Protein AF-A0A8X8BRQ4-F1 (afdb_monomer)

Sequence (179 aa):
MAEKVKQLQPEEKQFMYKGTLYPSPLTSPENLQAVDKFEARADDILLVSYPKSAFYGSYFDYISAWNKKVNDENVLVVIYEELKKNMSEEIKKIAKFLNFTLTDEQIQSICSMSTFKSMKENSRNTHGEMGNILFRKGDIGDWKNCLTEEQSKAIDDKFEKHLLGTKIGDLLKYDEYCK

Structure (mmCIF, N/CA/C/O backbone):
data_AF-A0A8X8BRQ4-F1
#
_entry.id   AF-A0A8X8BRQ4-F1
#
loop_
_atom_site.group_PDB
_atom_site.id
_atom_site.type_symbol
_atom_site.label_atom_id
_atom_site.label_alt_id
_atom_site.label_comp_id
_atom_site.label_asym_id
_atom_site.label_entity_id
_atom_site.label_seq_id
_atom_site.pdbx_PDB_ins_code
_atom_site.Cartn_x
_atom_site.Cartn_y
_atom_site.Cartn_z
_atom_site.occupancy
_atom_site.B_iso_or_equiv
_atom_site.auth_seq_id
_atom_site.auth_comp_id
_atom_site.auth_asym_id
_atom_site.auth_atom_id
_atom_site.pdbx_PDB_model_num
ATOM 1 N N . MET A 1 1 ? 24.756 -5.010 7.386 1.00 58.56 1 MET A N 1
ATOM 2 C CA . MET A 1 1 ? 24.338 -5.643 6.112 1.00 58.56 1 MET A CA 1
ATOM 3 C C . MET A 1 1 ? 25.217 -5.189 4.949 1.00 58.56 1 MET A C 1
ATOM 5 O O . MET A 1 1 ? 25.894 -6.033 4.387 1.00 58.56 1 MET A O 1
ATOM 9 N N . ALA A 1 2 ? 25.304 -3.888 4.645 1.00 61.12 2 ALA A N 1
ATOM 10 C CA . ALA A 1 2 ? 26.060 -3.367 3.494 1.00 61.12 2 ALA A CA 1
ATOM 11 C C . ALA A 1 2 ? 27.542 -3.803 3.415 1.00 61.12 2 ALA A C 1
ATOM 13 O O . ALA A 1 2 ? 28.019 -4.126 2.333 1.00 61.12 2 ALA A O 1
ATOM 14 N N . GLU A 1 3 ? 28.266 -3.867 4.535 1.00 63.03 3 GLU A N 1
ATOM 15 C CA . GLU A 1 3 ? 29.674 -4.307 4.539 1.00 63.03 3 GLU A CA 1
ATOM 16 C C . GLU A 1 3 ? 29.837 -5.804 4.262 1.00 63.03 3 GLU A C 1
ATOM 18 O O . GLU A 1 3 ? 30.697 -6.185 3.475 1.00 63.03 3 GLU A O 1
ATOM 23 N N . LYS A 1 4 ? 28.952 -6.645 4.816 1.00 63.69 4 LYS A N 1
ATOM 24 C CA . LYS A 1 4 ? 28.920 -8.085 4.513 1.00 63.69 4 LYS A CA 1
ATOM 25 C C . LYS A 1 4 ? 28.613 -8.339 3.034 1.00 63.69 4 LYS A C 1
ATOM 27 O O . LYS A 1 4 ? 29.233 -9.196 2.425 1.00 63.69 4 LYS A O 1
ATOM 32 N N . VAL A 1 5 ? 27.721 -7.548 2.428 1.00 67.19 5 VAL A N 1
ATOM 33 C CA . VAL A 1 5 ? 27.386 -7.661 0.993 1.00 67.19 5 VAL A CA 1
ATOM 34 C C . VAL A 1 5 ? 28.562 -7.296 0.083 1.00 67.19 5 VAL A C 1
ATOM 36 O O . VAL A 1 5 ? 28.707 -7.878 -0.991 1.00 67.19 5 VAL A O 1
ATOM 39 N N . LYS A 1 6 ? 29.419 -6.354 0.499 1.00 71.62 6 LYS A N 1
ATOM 40 C CA . LYS A 1 6 ? 30.616 -5.960 -0.265 1.00 71.62 6 LYS A CA 1
ATOM 41 C C . LYS A 1 6 ? 31.683 -7.057 -0.324 1.00 71.62 6 LYS A C 1
ATOM 43 O O . LYS A 1 6 ? 32.491 -7.031 -1.243 1.00 71.62 6 LYS A O 1
ATOM 48 N N . GLN A 1 7 ? 31.683 -7.986 0.632 1.00 77.81 7 GLN A N 1
ATOM 49 C CA . GLN A 1 7 ? 32.667 -9.069 0.732 1.00 77.81 7 GLN A CA 1
ATOM 50 C C . GLN A 1 7 ? 32.256 -10.342 -0.024 1.00 77.81 7 GLN A C 1
ATOM 52 O O . GLN A 1 7 ? 33.100 -11.204 -0.237 1.00 77.81 7 GLN A O 1
ATOM 57 N N . LEU A 1 8 ? 30.988 -10.456 -0.439 1.00 81.12 8 LEU A N 1
ATOM 58 C CA . LEU A 1 8 ? 30.488 -11.607 -1.195 1.00 81.12 8 LEU A CA 1
ATOM 59 C C . LEU A 1 8 ? 30.996 -11.591 -2.640 1.00 81.12 8 LEU A C 1
ATOM 61 O O . LEU A 1 8 ? 30.984 -10.537 -3.296 1.00 81.12 8 LEU A O 1
ATOM 65 N N . GLN A 1 9 ? 31.349 -12.767 -3.160 1.00 83.62 9 GLN A N 1
ATOM 66 C CA . GLN A 1 9 ? 31.581 -12.945 -4.591 1.00 83.62 9 GLN A CA 1
ATOM 67 C C . GLN A 1 9 ? 30.272 -12.721 -5.373 1.00 83.62 9 GLN A C 1
ATOM 69 O O . GLN A 1 9 ? 29.183 -12.883 -4.812 1.00 83.62 9 GLN A O 1
ATOM 74 N N . PRO A 1 10 ? 30.321 -12.284 -6.647 1.00 79.88 10 PRO A N 1
ATOM 75 C CA . PRO A 1 10 ? 29.122 -12.033 -7.452 1.00 79.88 10 PRO A CA 1
ATOM 76 C C . PRO A 1 10 ? 28.104 -13.184 -7.447 1.00 79.88 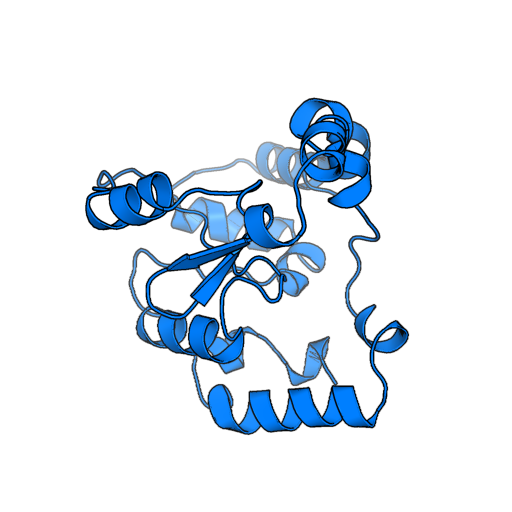10 PRO A C 1
ATOM 78 O O . PRO A 1 10 ? 26.908 -12.935 -7.310 1.00 79.88 10 PRO A O 1
ATOM 81 N N . GLU A 1 11 ? 28.581 -14.422 -7.522 1.00 82.12 11 GLU A N 1
ATOM 82 C CA . GLU A 1 11 ? 27.798 -15.657 -7.515 1.00 82.12 11 GLU A CA 1
ATOM 83 C C . GLU A 1 11 ? 27.122 -15.959 -6.170 1.00 82.12 11 GLU A C 1
ATOM 85 O O . GLU A 1 11 ? 26.101 -16.636 -6.137 1.00 82.12 11 GLU A O 1
ATOM 90 N N . GLU A 1 12 ? 27.629 -15.416 -5.062 1.00 84.69 12 GLU A N 1
ATOM 91 C CA . GLU A 1 12 ? 27.068 -15.630 -3.720 1.00 84.69 12 GLU A CA 1
ATOM 92 C C . GLU A 1 12 ? 25.985 -14.602 -3.372 1.00 84.69 12 GLU A C 1
ATOM 94 O O . GLU A 1 12 ? 25.246 -14.752 -2.395 1.00 84.69 12 GLU A O 1
ATOM 99 N N . LYS A 1 13 ? 25.873 -13.523 -4.157 1.00 84.62 13 LYS A N 1
ATOM 100 C CA . LYS A 1 13 ? 24.934 -12.425 -3.883 1.00 84.62 13 LYS A CA 1
ATOM 101 C C . LYS A 1 13 ? 23.488 -12.794 -4.174 1.00 84.62 13 LYS A C 1
ATOM 103 O O . LYS A 1 13 ? 22.592 -12.091 -3.700 1.00 84.62 13 LYS A O 1
ATOM 108 N N . GLN A 1 14 ? 23.260 -13.838 -4.965 1.00 88.94 14 GLN A N 1
ATOM 109 C CA . GLN A 1 14 ? 21.933 -14.248 -5.396 1.00 88.94 14 GLN A CA 1
ATOM 110 C C . GLN A 1 14 ? 21.807 -15.768 -5.450 1.00 88.94 14 GLN A C 1
ATOM 112 O O . GLN A 1 14 ? 22.786 -16.477 -5.652 1.00 88.94 14 GLN A O 1
ATOM 117 N N . PHE A 1 15 ? 20.583 -16.265 -5.322 1.00 89.88 15 PHE A N 1
ATOM 118 C CA . PHE A 1 15 ? 20.262 -17.678 -5.483 1.00 89.88 15 PHE A CA 1
ATOM 119 C C . PHE A 1 15 ? 18.913 -17.848 -6.190 1.00 89.88 15 PHE A C 1
ATOM 121 O O . PHE A 1 15 ? 18.068 -16.952 -6.179 1.00 89.88 15 PHE A O 1
ATOM 128 N N . MET A 1 16 ? 18.706 -19.002 -6.826 1.00 88.06 16 MET A N 1
ATOM 129 C CA . MET A 1 16 ? 17.460 -19.337 -7.519 1.00 88.06 16 MET A CA 1
ATOM 130 C C . MET A 1 16 ? 16.536 -20.138 -6.599 1.00 88.06 16 MET A C 1
ATOM 132 O O . MET A 1 16 ? 16.966 -21.124 -6.004 1.00 88.06 16 MET A O 1
ATOM 136 N N . TYR A 1 17 ? 15.257 -19.774 -6.527 1.00 87.25 17 TYR A N 1
ATOM 137 C CA . TYR A 1 17 ? 14.237 -20.541 -5.811 1.00 87.25 17 TYR A CA 1
ATOM 138 C C . TYR A 1 17 ? 12.934 -20.569 -6.607 1.00 87.25 17 TYR A C 1
ATOM 140 O O . TYR A 1 17 ? 12.408 -19.521 -6.973 1.00 87.25 17 TYR A O 1
ATOM 148 N N . LYS A 1 18 ? 12.432 -21.775 -6.918 1.00 86.75 18 LYS A N 1
ATOM 149 C CA . LYS A 1 18 ? 11.224 -22.001 -7.742 1.00 86.75 18 LYS A CA 1
ATOM 150 C C . LYS A 1 18 ? 11.192 -21.138 -9.030 1.00 86.75 18 LYS A C 1
ATOM 152 O O . LYS A 1 18 ? 10.147 -20.630 -9.419 1.00 86.75 18 LYS A O 1
ATOM 157 N N . GLY A 1 19 ? 12.348 -20.955 -9.680 1.00 85.62 19 GLY A N 1
ATOM 158 C CA . GLY A 1 19 ? 12.490 -20.175 -10.920 1.00 85.62 19 GLY A CA 1
ATOM 159 C C . GLY A 1 19 ? 12.588 -18.651 -10.750 1.00 85.62 19 GLY A C 1
ATOM 160 O O . GLY A 1 19 ? 12.633 -17.945 -11.752 1.00 85.62 19 GLY A O 1
ATOM 161 N N . THR A 1 20 ? 12.636 -18.139 -9.516 1.00 83.00 20 THR A N 1
ATOM 162 C CA . THR A 1 20 ? 12.804 -16.708 -9.208 1.00 83.00 20 THR A CA 1
ATOM 163 C C . THR A 1 20 ? 14.163 -16.449 -8.547 1.00 83.00 20 THR A C 1
ATOM 165 O O . THR A 1 20 ? 14.621 -17.243 -7.723 1.00 83.00 20 THR A O 1
ATOM 168 N N . LEU A 1 21 ? 14.825 -15.349 -8.922 1.00 85.31 21 LEU A N 1
ATOM 169 C CA . LEU A 1 21 ? 16.159 -14.971 -8.446 1.00 85.31 21 LEU A CA 1
ATOM 170 C C . LEU A 1 21 ? 16.070 -14.073 -7.205 1.00 85.31 21 LEU A C 1
ATOM 172 O O . LEU A 1 21 ? 15.598 -12.942 -7.293 1.00 85.31 21 LEU A O 1
ATOM 176 N N . TYR A 1 22 ? 16.589 -14.544 -6.074 1.00 85.31 22 TYR A N 1
ATOM 177 C CA . TYR A 1 22 ? 16.539 -13.855 -4.785 1.00 85.31 22 TYR A CA 1
ATOM 178 C C . TYR A 1 22 ? 17.917 -13.348 -4.347 1.00 85.31 22 TYR A C 1
ATOM 180 O O . TYR A 1 22 ? 18.914 -14.028 -4.578 1.00 85.31 22 TYR A O 1
ATOM 188 N N . PRO A 1 23 ? 18.005 -12.188 -3.670 1.00 85.88 23 PRO A N 1
ATOM 189 C CA . PRO A 1 23 ? 19.249 -11.704 -3.087 1.00 85.88 23 PRO A CA 1
ATOM 190 C C . PRO A 1 23 ? 19.545 -12.414 -1.756 1.00 85.88 23 PRO A C 1
ATOM 192 O O . PRO A 1 23 ? 18.842 -12.204 -0.763 1.00 85.88 23 PRO A O 1
ATOM 195 N N . SER A 1 24 ? 20.636 -13.182 -1.709 1.00 86.62 24 SER A N 1
ATOM 196 C CA . SER A 1 24 ? 21.106 -13.923 -0.523 1.00 86.62 24 SER A CA 1
ATOM 197 C C . SER A 1 24 ? 21.257 -13.072 0.753 1.00 86.62 24 SER A C 1
ATOM 199 O O . SER A 1 24 ? 21.052 -13.589 1.847 1.00 86.62 24 SER A O 1
ATOM 201 N N . PRO A 1 25 ? 21.588 -11.763 0.686 1.00 83.31 25 PRO A N 1
ATOM 202 C CA . PRO A 1 25 ? 21.656 -10.932 1.889 1.00 83.31 25 PRO A CA 1
ATOM 203 C C . PRO A 1 25 ? 20.309 -10.611 2.548 1.00 83.31 25 PRO A C 1
ATOM 205 O O . PRO A 1 25 ? 20.312 -10.147 3.686 1.00 83.31 25 PRO A O 1
ATOM 208 N N . LEU A 1 26 ? 19.185 -10.768 1.836 1.00 79.81 26 LEU A N 1
ATOM 209 C CA . LEU A 1 26 ? 17.851 -10.443 2.361 1.00 79.81 26 LEU A CA 1
ATOM 210 C C . LEU A 1 26 ? 17.082 -11.680 2.822 1.00 79.81 26 LEU A C 1
ATOM 212 O O . LEU A 1 26 ? 16.229 -11.575 3.697 1.00 79.81 26 LEU A O 1
ATOM 216 N N . THR A 1 27 ? 17.345 -12.835 2.216 1.00 85.12 27 THR A N 1
ATOM 217 C CA . THR A 1 27 ? 16.655 -14.088 2.524 1.00 85.12 27 THR A CA 1
ATOM 218 C C . THR A 1 27 ? 17.523 -15.284 2.134 1.00 85.12 27 THR A C 1
ATOM 220 O O . THR A 1 27 ? 18.528 -15.118 1.448 1.00 85.12 27 THR A O 1
ATOM 223 N N . SER A 1 28 ? 17.142 -16.486 2.562 1.00 90.00 28 SER A N 1
ATOM 224 C CA . SER A 1 28 ? 17.817 -17.743 2.227 1.00 90.00 28 SER A CA 1
ATOM 225 C C . 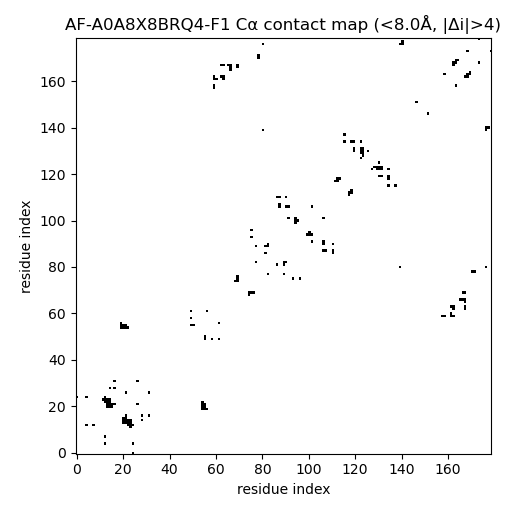SER A 1 28 ? 16.814 -18.773 1.690 1.00 90.00 28 SER A C 1
ATOM 227 O O . SER A 1 28 ? 15.605 -18.613 1.904 1.00 90.00 28 SER A O 1
ATOM 229 N N . PRO A 1 29 ? 17.270 -19.840 1.006 1.00 90.31 29 PRO A N 1
ATOM 230 C CA . PRO A 1 29 ? 16.396 -20.937 0.596 1.00 90.31 29 PRO A CA 1
ATOM 231 C C . PRO A 1 29 ? 15.603 -21.533 1.764 1.00 90.31 29 PRO A C 1
ATOM 233 O O . PRO A 1 29 ? 14.423 -21.828 1.607 1.00 90.31 29 PRO A O 1
ATOM 236 N N . GLU A 1 30 ? 16.216 -21.662 2.942 1.00 91.62 30 GLU A N 1
ATOM 237 C CA . GLU A 1 30 ? 15.586 -22.215 4.145 1.00 91.62 30 GLU A CA 1
ATOM 238 C C . GLU A 1 30 ? 14.444 -21.322 4.631 1.00 91.62 30 GLU A C 1
ATOM 240 O O . GLU A 1 30 ? 13.366 -21.825 4.938 1.00 91.62 30 GLU A O 1
ATOM 245 N N . ASN A 1 31 ? 14.639 -19.997 4.631 1.00 89.88 31 ASN A N 1
ATOM 246 C CA . ASN A 1 31 ? 13.571 -19.053 4.959 1.00 89.88 31 ASN A CA 1
ATOM 247 C C . ASN A 1 31 ? 12.403 -19.178 3.972 1.00 89.88 31 ASN A C 1
ATOM 249 O O . ASN A 1 31 ? 11.250 -19.186 4.390 1.00 89.88 31 ASN A O 1
ATOM 253 N N . LEU A 1 32 ? 12.682 -19.317 2.671 1.00 89.31 32 LEU A N 1
ATOM 254 C CA . LEU A 1 32 ? 11.636 -19.483 1.655 1.00 89.31 32 LEU A CA 1
ATOM 255 C C . LEU A 1 32 ? 10.917 -20.838 1.756 1.00 89.31 32 LEU A C 1
ATOM 257 O O . LEU A 1 32 ? 9.719 -20.909 1.497 1.00 89.31 32 LEU A O 1
ATOM 261 N N . GLN A 1 33 ? 11.613 -21.903 2.157 1.00 90.94 33 GLN A N 1
ATOM 262 C CA . GLN A 1 33 ? 11.001 -23.206 2.444 1.00 90.94 33 GLN A CA 1
ATOM 263 C C . GLN A 1 33 ? 10.160 -23.173 3.724 1.00 90.94 33 GLN A C 1
ATOM 265 O O . GLN A 1 33 ? 9.131 -23.840 3.801 1.00 90.94 33 GLN A O 1
ATOM 270 N N . ALA A 1 34 ? 10.573 -22.398 4.730 1.00 90.62 34 ALA A N 1
ATOM 271 C CA . ALA A 1 34 ? 9.814 -22.237 5.965 1.00 90.62 34 ALA A CA 1
ATOM 272 C C . ALA A 1 34 ? 8.455 -21.564 5.719 1.00 90.62 34 ALA A C 1
ATOM 274 O O . ALA A 1 34 ? 7.484 -21.923 6.379 1.00 90.62 34 ALA A O 1
ATOM 275 N N . VAL A 1 35 ? 8.359 -20.665 4.731 1.00 86.81 35 VAL A N 1
ATOM 276 C CA . VAL A 1 35 ? 7.086 -20.042 4.323 1.00 86.81 35 VAL A CA 1
ATOM 277 C C . VAL A 1 35 ? 6.071 -21.081 3.837 1.00 86.81 35 VAL A C 1
ATOM 279 O O . VAL A 1 35 ? 4.892 -20.946 4.140 1.00 86.81 35 VAL A O 1
ATOM 282 N N . ASP A 1 36 ? 6.505 -22.153 3.162 1.00 84.88 36 ASP A N 1
ATOM 283 C CA . ASP A 1 36 ? 5.594 -23.217 2.700 1.00 84.88 36 ASP A CA 1
ATOM 284 C C . ASP A 1 36 ? 4.936 -23.979 3.874 1.00 84.88 36 ASP A C 1
ATOM 286 O O . ASP A 1 36 ? 3.911 -24.633 3.691 1.00 84.88 36 ASP A O 1
ATOM 290 N N . LYS A 1 37 ? 5.528 -23.908 5.075 1.00 88.56 37 LYS A N 1
ATOM 291 C CA . LYS A 1 37 ? 5.023 -24.521 6.315 1.00 88.56 37 LYS A CA 1
ATOM 292 C C . LYS A 1 37 ? 4.520 -23.488 7.324 1.00 88.56 37 LYS A C 1
ATOM 294 O O . LYS A 1 37 ? 4.226 -23.847 8.460 1.00 88.56 37 LYS A O 1
ATOM 299 N N . PHE A 1 38 ? 4.496 -22.210 6.951 1.00 88.81 38 PHE A N 1
ATOM 300 C CA . PHE A 1 38 ? 4.060 -21.153 7.845 1.00 88.81 38 PHE A CA 1
ATOM 301 C C . PHE A 1 38 ? 2.545 -21.243 8.027 1.00 88.81 38 PHE A C 1
ATOM 303 O O . PHE A 1 38 ? 1.783 -21.105 7.072 1.00 88.81 38 PHE A O 1
ATOM 310 N N . GLU A 1 39 ? 2.119 -21.456 9.265 1.00 90.06 39 GLU A N 1
ATOM 311 C CA . GLU A 1 39 ? 0.714 -21.432 9.650 1.00 90.06 39 GLU A CA 1
ATOM 312 C C . GLU A 1 39 ? 0.435 -20.120 10.381 1.00 90.06 39 GLU A C 1
ATOM 314 O O . GLU A 1 39 ? 0.969 -19.871 11.463 1.00 90.06 39 GLU A O 1
ATOM 319 N N . ALA A 1 40 ? -0.391 -19.271 9.770 1.00 88.94 40 ALA A N 1
ATOM 320 C CA . ALA A 1 40 ? -0.898 -18.073 10.421 1.00 88.94 40 ALA A CA 1
ATOM 321 C C . ALA A 1 40 ? -1.995 -18.454 11.422 1.00 88.94 40 ALA A C 1
ATOM 323 O O . ALA A 1 40 ? -2.855 -19.294 11.142 1.00 88.94 40 ALA A O 1
ATOM 324 N N . ARG A 1 41 ? -1.992 -17.803 12.580 1.00 91.56 41 ARG A N 1
ATOM 325 C CA . ARG A 1 41 ? -3.079 -17.875 13.555 1.00 91.56 41 ARG A CA 1
ATOM 326 C C . ARG A 1 41 ? -4.279 -17.079 13.046 1.00 91.56 41 ARG A C 1
ATOM 328 O O . ARG A 1 41 ? -4.142 -16.171 12.230 1.00 91.56 41 ARG A O 1
ATOM 335 N N . ALA A 1 42 ? -5.463 -17.390 13.565 1.00 87.00 42 ALA A N 1
ATOM 336 C CA . ALA A 1 42 ? -6.693 -16.697 13.177 1.00 87.00 42 ALA A CA 1
ATOM 337 C C . ALA A 1 42 ? -6.676 -15.189 13.505 1.00 87.00 42 ALA A C 1
ATOM 339 O O . ALA A 1 42 ? -7.403 -14.426 12.879 1.00 87.00 42 ALA A O 1
ATOM 340 N N . ASP A 1 43 ? -5.861 -14.772 14.478 1.00 88.75 43 ASP A N 1
ATOM 341 C CA . ASP A 1 43 ? -5.674 -13.388 14.918 1.00 88.75 43 ASP A CA 1
ATOM 342 C C . ASP A 1 43 ? -4.418 -12.718 14.329 1.00 88.75 43 ASP A C 1
ATOM 344 O O . ASP A 1 43 ? -4.114 -11.574 14.675 1.00 88.75 43 ASP A O 1
ATOM 348 N N . ASP A 1 44 ? -3.673 -13.399 13.450 1.00 92.44 44 ASP A N 1
ATOM 349 C CA . ASP A 1 44 ? -2.501 -12.806 12.811 1.00 92.44 44 ASP A CA 1
ATOM 350 C C . ASP A 1 44 ? -2.911 -11.771 11.756 1.00 92.44 44 ASP A C 1
ATOM 352 O O . ASP A 1 44 ? -3.730 -12.019 10.871 1.00 92.44 44 ASP A O 1
ATOM 356 N N . ILE A 1 45 ? -2.266 -10.605 11.811 1.00 91.12 45 ILE A N 1
ATOM 357 C CA . ILE A 1 45 ? -2.406 -9.553 10.806 1.00 91.12 45 ILE A CA 1
ATOM 358 C C . ILE A 1 45 ? -1.195 -9.618 9.881 1.00 91.12 45 ILE A C 1
ATOM 360 O O . ILE A 1 45 ? -0.061 -9.369 10.296 1.00 91.12 45 ILE A O 1
ATOM 364 N N . LEU A 1 46 ? -1.437 -9.921 8.607 1.00 90.69 46 LEU A N 1
ATOM 365 C CA . LEU A 1 46 ? -0.394 -9.981 7.587 1.00 90.69 46 LEU A CA 1
ATOM 366 C C . LEU A 1 46 ? -0.407 -8.709 6.739 1.00 90.69 46 LEU A C 1
ATOM 368 O O . LEU A 1 46 ? -1.342 -8.462 5.978 1.00 90.69 46 LEU A O 1
ATOM 372 N N . LEU A 1 47 ? 0.666 -7.920 6.825 1.00 88.81 47 LEU A N 1
ATOM 373 C CA . LEU A 1 47 ? 0.905 -6.827 5.887 1.00 88.81 47 LEU A CA 1
ATOM 374 C C . LEU A 1 47 ? 1.632 -7.371 4.657 1.00 88.81 47 LEU A C 1
ATOM 376 O O . LEU A 1 47 ? 2.840 -7.607 4.684 1.00 88.81 47 LEU A O 1
ATOM 380 N N . VAL A 1 48 ? 0.894 -7.552 3.566 1.00 86.56 48 VAL A N 1
ATOM 381 C CA . VAL A 1 48 ? 1.454 -8.032 2.301 1.00 86.56 48 VAL A CA 1
ATOM 382 C C . VAL A 1 48 ? 1.636 -6.851 1.358 1.00 86.56 48 VAL A C 1
ATOM 384 O O . VAL A 1 48 ? 0.697 -6.120 1.065 1.00 86.56 48 VAL A O 1
ATOM 387 N N . SER A 1 49 ? 2.858 -6.664 0.867 1.00 83.75 49 SER A N 1
ATOM 388 C CA . SER A 1 49 ? 3.165 -5.669 -0.159 1.00 83.75 49 SER A CA 1
ATOM 389 C C . SER A 1 49 ? 4.064 -6.275 -1.226 1.00 83.75 49 SER A C 1
ATOM 391 O O . SER A 1 49 ? 4.741 -7.275 -0.982 1.00 83.75 49 SER A O 1
ATOM 393 N N . TYR A 1 50 ? 4.076 -5.665 -2.409 1.00 78.31 50 TYR A N 1
ATOM 394 C CA . TYR A 1 50 ? 5.077 -5.962 -3.421 1.00 78.31 50 TYR A CA 1
ATOM 395 C C . TYR A 1 50 ? 6.303 -5.073 -3.172 1.00 78.31 50 TYR A C 1
ATOM 397 O O . TYR A 1 50 ? 6.253 -3.876 -3.491 1.00 78.31 50 TYR A O 1
ATOM 405 N N . PRO A 1 51 ? 7.404 -5.590 -2.595 1.00 63.53 51 PRO A N 1
ATOM 406 C CA . PRO A 1 51 ? 8.639 -4.826 -2.528 1.00 63.53 51 PRO A CA 1
ATOM 407 C C . PRO A 1 51 ? 9.057 -4.499 -3.963 1.00 63.53 51 PRO A C 1
ATOM 409 O O . PRO A 1 51 ? 9.253 -5.402 -4.772 1.00 63.53 51 PRO A O 1
ATOM 412 N N . LYS A 1 52 ? 9.161 -3.203 -4.288 1.00 57.72 52 LYS A N 1
ATOM 413 C CA . LYS A 1 52 ? 9.577 -2.682 -5.604 1.00 57.72 52 LYS A CA 1
ATOM 414 C C . LYS A 1 52 ? 11.048 -3.010 -5.900 1.00 57.72 52 LYS A C 1
ATOM 416 O O . LYS A 1 52 ? 11.870 -2.118 -6.085 1.00 57.72 52 LYS A O 1
ATOM 421 N N . SER A 1 53 ? 11.405 -4.284 -5.919 1.00 53.94 53 SER A N 1
ATOM 422 C CA . SER A 1 53 ? 12.677 -4.769 -6.416 1.00 53.94 53 SER A CA 1
ATOM 423 C C . SER A 1 53 ? 12.410 -5.830 -7.477 1.00 53.94 53 SER A C 1
ATOM 425 O O . SER A 1 53 ? 11.468 -6.616 -7.392 1.00 53.94 53 SER A O 1
ATOM 427 N N . ALA A 1 54 ? 13.252 -5.839 -8.505 1.00 56.22 54 ALA A N 1
ATOM 428 C CA . ALA A 1 54 ? 13.162 -6.761 -9.635 1.00 56.22 54 ALA A CA 1
ATOM 429 C C . ALA A 1 54 ? 13.368 -8.244 -9.248 1.00 56.22 54 ALA A C 1
ATOM 431 O O . ALA A 1 54 ? 13.379 -9.108 -10.116 1.00 56.22 54 ALA A O 1
ATOM 432 N N . PHE A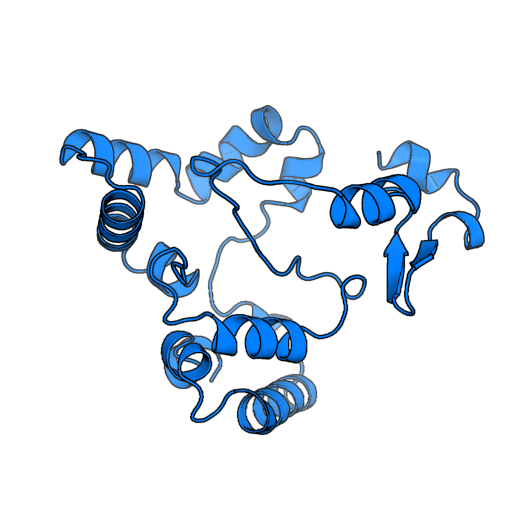 1 55 ? 13.550 -8.541 -7.959 1.00 61.44 55 PHE A N 1
ATOM 433 C CA . PHE A 1 55 ? 13.892 -9.864 -7.446 1.00 61.44 55 PHE A CA 1
ATOM 434 C C . PHE A 1 55 ? 12.674 -10.724 -7.085 1.00 61.44 55 PHE A C 1
ATOM 436 O O . PHE A 1 55 ? 12.833 -11.902 -6.794 1.00 61.44 55 PHE A O 1
ATOM 443 N N . TYR A 1 56 ? 11.461 -10.162 -7.089 1.00 66.94 56 TYR A N 1
ATOM 444 C CA . TYR A 1 56 ? 10.271 -10.839 -6.550 1.00 66.94 56 TYR A CA 1
ATOM 445 C C . TYR A 1 56 ? 9.165 -11.091 -7.586 1.00 66.94 56 TYR A C 1
ATOM 447 O O . TYR A 1 56 ? 8.007 -11.294 -7.227 1.00 66.94 56 TYR A O 1
ATOM 455 N N . GLY A 1 57 ? 9.530 -11.120 -8.872 1.00 76.94 57 GLY A N 1
ATOM 456 C CA . GLY A 1 57 ? 8.637 -11.481 -9.974 1.00 76.94 57 GLY A CA 1
ATOM 457 C C . GLY A 1 57 ? 8.055 -10.283 -10.725 1.00 76.94 57 GLY A C 1
ATOM 458 O O . GLY A 1 57 ? 8.708 -9.256 -10.902 1.00 76.94 57 GLY A O 1
ATOM 459 N N . SER A 1 58 ? 6.837 -10.446 -11.242 1.00 84.56 58 SER A N 1
ATOM 460 C CA . SER A 1 58 ? 6.104 -9.405 -11.965 1.00 84.56 58 SER A CA 1
ATOM 461 C C . SER A 1 58 ? 5.098 -8.732 -11.037 1.00 84.56 58 SER A C 1
ATOM 463 O O . SER A 1 58 ? 4.251 -9.395 -10.436 1.00 84.56 58 SER A O 1
ATOM 465 N N . TYR A 1 59 ? 5.138 -7.400 -10.982 1.00 88.25 59 TYR A N 1
ATOM 466 C CA . TYR A 1 59 ? 4.140 -6.596 -10.272 1.00 88.25 59 TYR A CA 1
ATOM 467 C C . TYR A 1 59 ? 2.711 -6.907 -10.746 1.00 88.25 59 TYR A C 1
ATOM 469 O O . TYR A 1 59 ? 1.810 -7.079 -9.929 1.00 88.25 59 TYR A O 1
ATOM 477 N N . PHE A 1 60 ? 2.503 -7.034 -12.058 1.00 90.88 60 PHE A N 1
ATOM 478 C CA . PHE A 1 60 ? 1.176 -7.290 -12.618 1.00 90.88 60 PHE A CA 1
ATOM 479 C C . PHE A 1 60 ? 0.656 -8.681 -12.259 1.00 90.88 60 PHE A C 1
ATOM 481 O O . PHE A 1 60 ? -0.533 -8.823 -11.979 1.00 90.88 60 PHE A O 1
ATOM 488 N N . ASP A 1 61 ? 1.531 -9.687 -12.193 1.00 89.12 61 ASP A N 1
ATOM 489 C CA . ASP A 1 61 ? 1.137 -11.037 -11.775 1.00 89.12 61 ASP A CA 1
ATOM 490 C C . ASP A 1 61 ? 0.774 -11.055 -10.288 1.00 89.12 61 ASP A C 1
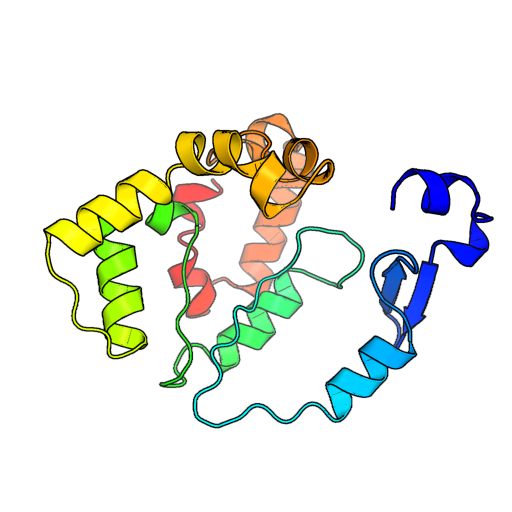ATOM 492 O O . ASP A 1 61 ? -0.236 -11.648 -9.906 1.00 89.12 61 ASP A O 1
ATOM 496 N N . TYR A 1 62 ? 1.541 -10.338 -9.458 1.00 89.81 62 TYR A N 1
ATOM 497 C CA . TYR A 1 62 ? 1.237 -10.153 -8.041 1.00 89.81 62 TYR A CA 1
ATOM 498 C C . TYR A 1 62 ? -0.141 -9.506 -7.841 1.00 89.81 62 TYR A C 1
ATOM 500 O O . TYR A 1 62 ? -0.986 -10.063 -7.140 1.00 89.81 62 TYR A O 1
ATOM 508 N N . ILE A 1 63 ? -0.407 -8.367 -8.489 1.00 92.38 63 ILE A N 1
ATOM 509 C CA . ILE A 1 63 ? -1.698 -7.676 -8.359 1.00 92.38 63 ILE A CA 1
ATOM 510 C C . ILE A 1 63 ? -2.838 -8.542 -8.913 1.00 92.38 63 ILE A C 1
ATOM 512 O O . ILE A 1 63 ? -3.893 -8.643 -8.290 1.00 92.38 63 ILE A O 1
ATOM 516 N N . SER A 1 64 ? -2.618 -9.243 -10.028 1.00 92.94 64 SER A N 1
ATOM 517 C CA . SER A 1 64 ? -3.609 -10.161 -10.608 1.00 92.94 64 SER A CA 1
ATOM 518 C C . SER A 1 64 ? -3.936 -11.335 -9.681 1.00 92.94 64 SER A C 1
ATOM 520 O O . SER A 1 64 ? -5.083 -11.786 -9.631 1.00 92.94 64 SER A O 1
ATOM 522 N N . ALA A 1 65 ? -2.957 -11.840 -8.924 1.00 92.19 65 ALA A N 1
ATOM 523 C CA . ALA A 1 65 ? -3.185 -12.872 -7.918 1.00 92.19 65 ALA A CA 1
ATOM 524 C C . ALA A 1 65 ? -4.062 -12.347 -6.770 1.00 92.19 65 ALA A C 1
ATOM 526 O O . ALA A 1 65 ? -5.034 -13.008 -6.399 1.00 92.19 65 ALA A O 1
ATOM 527 N N . TRP A 1 66 ? -3.783 -11.138 -6.275 1.00 93.00 66 TRP A N 1
ATOM 528 C CA . TRP A 1 66 ? -4.571 -10.494 -5.216 1.00 93.00 66 TRP A CA 1
ATOM 529 C C . TRP A 1 66 ? -5.961 -10.047 -5.668 1.00 93.00 66 TRP A C 1
ATOM 531 O O . TRP A 1 66 ? -6.898 -10.091 -4.874 1.00 93.00 66 TRP A O 1
ATOM 541 N N . ASN A 1 67 ? -6.152 -9.729 -6.950 1.00 95.31 67 ASN A N 1
ATOM 542 C CA . ASN A 1 67 ? -7.478 -9.444 -7.502 1.00 95.31 67 ASN A CA 1
ATOM 543 C C . ASN A 1 67 ? -8.476 -10.589 -7.252 1.00 95.31 67 ASN A C 1
ATOM 545 O O . ASN A 1 67 ? -9.658 -10.347 -7.024 1.00 95.31 67 ASN A O 1
ATOM 549 N N . LYS A 1 68 ? -8.010 -11.846 -7.248 1.00 95.50 68 LYS A N 1
ATOM 550 C CA . LYS A 1 68 ? -8.856 -13.025 -6.977 1.00 95.50 68 LYS A CA 1
ATOM 551 C C . LYS A 1 68 ? -9.365 -13.077 -5.532 1.00 95.50 68 LYS A C 1
ATOM 553 O O . LYS A 1 68 ? -10.305 -13.811 -5.258 1.00 95.50 68 LYS A O 1
ATOM 558 N N . LYS A 1 69 ? -8.726 -12.325 -4.635 1.00 95.12 69 LYS A N 1
ATOM 559 C CA . LYS A 1 69 ? -8.937 -12.300 -3.183 1.00 95.12 69 LYS A CA 1
ATOM 560 C C . LYS A 1 69 ? -9.515 -10.979 -2.684 1.00 95.12 69 LYS A C 1
ATOM 562 O O . LYS A 1 69 ? -9.795 -10.833 -1.506 1.00 95.12 69 LYS A O 1
ATOM 567 N N . VAL A 1 70 ? -9.727 -10.017 -3.581 1.00 94.62 70 VAL A N 1
ATOM 568 C CA . VAL A 1 70 ? -10.143 -8.645 -3.248 1.00 94.62 70 VAL A CA 1
ATOM 569 C C . VAL A 1 70 ? -11.513 -8.546 -2.564 1.00 94.62 70 VAL A C 1
ATOM 571 O O . VAL A 1 70 ? -11.810 -7.520 -1.968 1.00 94.62 70 VAL A O 1
ATOM 574 N N . ASN A 1 71 ? -12.358 -9.580 -2.667 1.00 94.19 71 ASN A N 1
ATOM 575 C CA . ASN A 1 71 ? -13.671 -9.618 -2.006 1.00 94.19 71 ASN A CA 1
ATOM 576 C C . ASN A 1 71 ? -13.686 -10.517 -0.765 1.00 94.19 71 ASN A C 1
ATOM 578 O O . ASN A 1 71 ? -14.751 -10.698 -0.181 1.00 94.19 71 ASN A O 1
ATOM 582 N N . ASP A 1 72 ? -12.555 -11.125 -0.405 1.00 95.44 72 ASP A N 1
ATOM 583 C CA . ASP A 1 72 ? -12.476 -11.938 0.801 1.00 95.44 72 ASP A CA 1
ATOM 584 C C . ASP A 1 72 ? -12.627 -10.996 2.008 1.00 95.44 72 ASP A C 1
ATOM 586 O O . ASP A 1 72 ? -11.970 -9.959 2.082 1.00 95.44 72 ASP A O 1
ATOM 590 N N . GLU A 1 73 ? -13.481 -11.355 2.967 1.00 93.81 73 GLU A N 1
ATOM 591 C CA . GLU A 1 73 ? -13.813 -10.498 4.121 1.00 93.81 73 GLU A CA 1
ATOM 592 C C . GLU A 1 73 ? -12.589 -10.147 4.983 1.00 93.81 73 GLU A C 1
ATOM 594 O O . GLU A 1 73 ? -12.565 -9.107 5.635 1.00 93.81 73 GLU A O 1
ATOM 599 N N . ASN A 1 74 ? -11.550 -10.985 4.927 1.00 93.25 74 ASN A N 1
ATOM 600 C CA . ASN A 1 74 ? -10.284 -10.821 5.640 1.00 93.25 74 ASN A CA 1
ATOM 601 C C . ASN A 1 74 ? -9.190 -10.157 4.783 1.00 93.25 74 ASN A C 1
ATOM 603 O O . ASN A 1 74 ? -8.006 -10.267 5.103 1.00 93.25 74 ASN A O 1
ATOM 607 N N . VAL A 1 75 ? -9.549 -9.486 3.684 1.00 95.12 75 VAL A N 1
ATOM 608 C CA . VAL A 1 75 ? -8.605 -8.766 2.819 1.00 95.12 75 VAL A CA 1
ATOM 609 C C . VAL A 1 75 ? -9.013 -7.303 2.695 1.00 95.12 75 VAL A C 1
ATOM 611 O O . VAL A 1 75 ? -10.075 -6.972 2.174 1.00 95.12 75 VAL A O 1
ATOM 614 N N . LEU A 1 76 ? -8.116 -6.407 3.112 1.00 96.25 76 LEU A N 1
ATOM 615 C CA . LEU A 1 76 ? -8.252 -4.971 2.899 1.00 96.25 76 LEU A CA 1
ATOM 616 C C . LEU A 1 76 ? -7.202 -4.483 1.904 1.00 96.25 76 LEU A C 1
ATOM 618 O O . LEU A 1 76 ? -6.003 -4.535 2.177 1.00 96.25 76 LEU A O 1
ATOM 622 N N . VAL A 1 77 ? -7.655 -3.942 0.774 1.00 95.25 77 VAL A N 1
ATOM 623 C CA . VAL A 1 77 ? -6.771 -3.226 -0.150 1.00 95.25 77 VAL A CA 1
ATOM 624 C C . VAL A 1 77 ? -6.611 -1.783 0.319 1.00 95.25 77 VAL A C 1
ATOM 626 O O . VAL A 1 77 ? -7.582 -1.030 0.450 1.00 95.25 77 VAL A O 1
ATOM 629 N N . VAL A 1 78 ? -5.357 -1.404 0.548 1.00 94.50 78 VAL A N 1
ATOM 630 C CA . VAL A 1 78 ? -4.955 -0.056 0.942 1.00 94.50 78 VAL A CA 1
ATOM 631 C C . VAL A 1 78 ? -4.105 0.542 -0.173 1.00 94.50 78 VAL A C 1
ATOM 633 O O . VAL A 1 78 ? -3.131 -0.069 -0.614 1.00 94.50 78 VAL A O 1
ATOM 636 N N . ILE A 1 79 ? -4.481 1.734 -0.633 1.00 93.81 79 ILE A N 1
ATOM 637 C CA . ILE A 1 79 ? -3.812 2.440 -1.729 1.00 93.81 79 ILE A CA 1
ATOM 638 C C . ILE A 1 79 ? -2.961 3.562 -1.139 1.00 93.81 79 ILE A C 1
ATOM 640 O O . ILE A 1 79 ? -3.440 4.357 -0.330 1.00 93.81 79 ILE A O 1
ATOM 644 N N . TYR A 1 80 ? -1.685 3.615 -1.521 1.00 93.56 80 TYR A N 1
ATOM 645 C CA . TYR A 1 80 ? -0.722 4.571 -0.967 1.00 93.56 80 TYR A CA 1
ATOM 646 C C . TYR A 1 80 ? -1.134 6.025 -1.230 1.00 93.56 80 TYR A C 1
ATOM 648 O O . TYR A 1 80 ? -1.008 6.891 -0.364 1.00 93.56 80 TYR A O 1
ATOM 656 N N . GLU A 1 81 ? -1.653 6.284 -2.423 1.00 95.12 81 GLU A N 1
ATOM 657 C CA . GLU A 1 81 ? -2.090 7.596 -2.866 1.00 95.12 81 GLU A CA 1
ATOM 658 C C . GLU A 1 81 ? -3.290 8.091 -2.046 1.00 95.12 81 GLU A C 1
ATOM 660 O O . GLU A 1 81 ? -3.279 9.228 -1.573 1.00 95.12 81 GLU A O 1
ATOM 665 N N . GLU A 1 82 ? -4.258 7.213 -1.764 1.00 95.56 82 GLU A N 1
ATOM 666 C CA . GLU A 1 82 ? -5.404 7.517 -0.896 1.00 95.56 82 GLU A CA 1
ATOM 667 C C . GLU A 1 82 ? -4.969 7.752 0.555 1.00 95.56 82 GLU A C 1
ATOM 669 O O . GLU A 1 82 ? -5.401 8.727 1.170 1.00 95.56 82 GLU A O 1
ATOM 674 N N . LEU A 1 83 ? -4.049 6.929 1.079 1.00 94.25 83 LEU A N 1
ATOM 675 C CA . LEU A 1 83 ? -3.470 7.117 2.415 1.00 94.25 83 LEU A CA 1
ATOM 676 C C . LEU A 1 83 ? -2.821 8.493 2.567 1.00 94.25 83 LEU A C 1
ATOM 678 O O . LEU A 1 83 ? -2.939 9.128 3.613 1.00 94.25 83 LEU A O 1
ATOM 682 N N . LYS A 1 84 ? -2.113 8.964 1.537 1.00 94.31 84 LYS A N 1
ATOM 683 C CA . LYS A 1 84 ? -1.461 10.276 1.573 1.00 94.31 84 LYS A CA 1
ATOM 684 C C . LYS A 1 84 ? -2.462 11.417 1.361 1.00 94.31 84 LYS A C 1
ATOM 686 O O . LYS A 1 84 ? -2.277 12.479 1.951 1.00 94.31 84 LYS A O 1
ATOM 691 N N . LYS A 1 85 ? -3.507 11.212 0.551 1.00 94.00 85 LYS A N 1
ATOM 692 C CA . LYS A 1 85 ? -4.547 12.211 0.251 1.00 94.00 85 LYS A CA 1
ATOM 693 C C . LYS A 1 85 ? -5.507 12.435 1.424 1.00 94.00 85 LYS A C 1
ATOM 695 O O . LYS A 1 85 ? -5.810 13.581 1.730 1.00 94.00 85 LYS A O 1
ATOM 700 N N . ASN A 1 86 ? -5.958 11.365 2.085 1.00 94.88 86 ASN A N 1
ATOM 701 C CA . ASN A 1 86 ? -6.937 11.395 3.179 1.00 94.88 86 ASN A CA 1
ATOM 702 C C . ASN A 1 86 ? -6.586 10.387 4.289 1.00 94.88 86 ASN A C 1
ATOM 704 O O . ASN A 1 86 ? -7.318 9.439 4.572 1.00 94.88 86 ASN A O 1
ATOM 708 N N . MET A 1 87 ? -5.461 10.629 4.964 1.00 95.69 87 MET A N 1
ATOM 709 C CA . MET A 1 87 ? -4.904 9.719 5.972 1.00 95.69 87 MET A CA 1
ATOM 710 C C . MET A 1 87 ? -5.883 9.360 7.099 1.00 95.69 87 MET A C 1
ATOM 712 O O . MET A 1 87 ? -5.976 8.197 7.474 1.00 95.69 87 MET A O 1
ATOM 716 N N . SER A 1 88 ? -6.634 10.337 7.616 1.00 97.06 88 SER A N 1
ATOM 717 C CA . SER A 1 88 ? -7.596 10.120 8.708 1.00 97.06 88 SER A CA 1
ATOM 718 C C . SER A 1 88 ? -8.693 9.122 8.323 1.00 97.06 88 SER A C 1
ATOM 720 O O . SER A 1 88 ? -8.985 8.196 9.078 1.00 97.06 88 SER A O 1
ATOM 722 N N . GLU A 1 89 ? -9.262 9.258 7.122 1.00 97.12 89 GLU A N 1
ATOM 723 C CA . GLU A 1 89 ? -10.333 8.375 6.650 1.00 97.12 89 GLU A CA 1
ATOM 724 C C . GLU A 1 89 ? -9.814 6.968 6.332 1.00 97.12 89 GLU A C 1
ATOM 726 O O . GLU A 1 89 ? -10.441 5.978 6.714 1.00 97.12 89 GLU A O 1
ATOM 731 N N . GLU A 1 90 ? -8.626 6.852 5.734 1.00 97.31 90 GLU A N 1
ATOM 732 C CA . GLU A 1 90 ? -8.013 5.539 5.515 1.00 97.31 90 GLU A CA 1
ATOM 733 C C . GLU A 1 90 ? -7.611 4.859 6.839 1.00 97.31 90 GLU A C 1
ATOM 735 O O . GLU A 1 90 ? -7.789 3.648 6.976 1.00 97.31 90 GLU A O 1
ATOM 740 N N . ILE A 1 91 ? -7.163 5.606 7.858 1.00 97.44 91 ILE A N 1
ATOM 741 C CA . ILE A 1 91 ? -6.928 5.059 9.208 1.00 97.44 91 ILE A CA 1
ATOM 742 C C . ILE A 1 91 ? -8.233 4.541 9.816 1.00 97.44 91 ILE A C 1
ATOM 744 O O . ILE A 1 91 ? -8.246 3.435 10.354 1.00 97.44 91 ILE A O 1
ATOM 748 N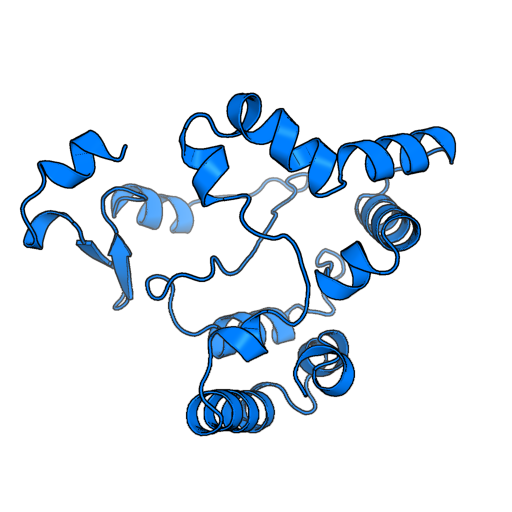 N . LYS A 1 92 ? -9.342 5.285 9.708 1.00 97.44 92 LYS A N 1
ATOM 749 C CA . LYS A 1 92 ? -10.660 4.823 10.182 1.00 97.44 92 LYS A CA 1
ATOM 750 C C . LYS A 1 92 ? -11.096 3.541 9.476 1.00 97.44 92 LYS A C 1
ATOM 752 O O . LYS A 1 92 ? -11.608 2.627 10.121 1.00 97.44 92 LYS A O 1
ATOM 757 N N . LYS A 1 93 ? -10.865 3.444 8.165 1.00 97.06 93 LYS A N 1
ATOM 758 C CA . LYS A 1 93 ? -11.150 2.244 7.366 1.00 97.06 93 LYS A CA 1
ATOM 759 C C . LYS A 1 93 ? -10.313 1.043 7.818 1.00 97.06 93 LYS A C 1
ATOM 761 O O . LYS A 1 93 ? -10.875 -0.035 8.001 1.00 97.06 93 LYS A O 1
ATOM 766 N N . ILE A 1 94 ? -9.012 1.229 8.058 1.00 97.00 94 ILE A N 1
ATOM 767 C CA . ILE A 1 94 ? -8.125 0.182 8.595 1.00 97.00 94 ILE A CA 1
ATOM 768 C C . ILE A 1 94 ? -8.567 -0.234 10.003 1.00 97.00 94 ILE A C 1
ATOM 770 O O . ILE A 1 94 ? -8.690 -1.424 10.276 1.00 97.00 94 ILE A O 1
ATOM 774 N N . ALA A 1 95 ? -8.861 0.725 10.883 1.00 97.06 95 ALA A N 1
ATOM 775 C CA . ALA A 1 95 ? -9.320 0.449 12.241 1.00 97.06 95 ALA A CA 1
ATOM 776 C C . ALA A 1 95 ? -10.620 -0.361 12.239 1.00 97.06 95 ALA A C 1
ATOM 778 O O . ALA A 1 95 ? -10.704 -1.381 12.916 1.00 97.06 95 ALA A O 1
ATOM 779 N N . LYS A 1 96 ? -11.597 0.030 11.410 1.00 96.94 96 LYS A N 1
ATOM 780 C CA . LYS A 1 96 ? -12.851 -0.710 11.239 1.00 96.94 96 LYS A CA 1
ATOM 781 C C . LYS A 1 96 ? -12.610 -2.139 10.752 1.00 96.94 96 LYS A C 1
ATOM 783 O O . LYS A 1 96 ? -13.216 -3.058 11.284 1.00 96.94 96 LYS A O 1
ATOM 788 N N . PHE A 1 97 ? -11.735 -2.325 9.766 1.00 96.25 97 PHE A N 1
ATOM 789 C CA . PHE A 1 97 ? -11.390 -3.649 9.246 1.00 96.25 97 PHE A CA 1
ATOM 790 C C . PHE A 1 97 ? -10.745 -4.547 10.314 1.00 96.25 97 PHE A C 1
ATOM 792 O O . PHE A 1 97 ? -11.076 -5.722 10.414 1.00 96.25 97 PHE A O 1
ATOM 799 N N . LEU A 1 98 ? -9.881 -3.978 11.159 1.00 94.94 98 LEU A N 1
ATOM 800 C CA . LEU A 1 98 ? -9.246 -4.679 12.279 1.00 94.94 98 LEU A CA 1
ATOM 801 C C . LEU A 1 98 ? -10.136 -4.770 13.534 1.00 94.94 98 LEU A C 1
ATOM 803 O O . LEU A 1 98 ? -9.679 -5.245 14.570 1.00 94.94 98 LEU A O 1
ATOM 807 N N . ASN A 1 99 ? -11.393 -4.316 13.463 1.00 94.81 99 ASN A N 1
ATOM 808 C CA . ASN A 1 99 ? -12.326 -4.229 14.591 1.00 94.81 99 ASN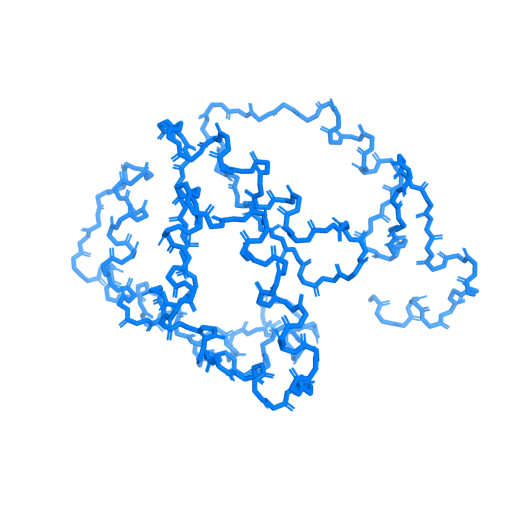 A CA 1
ATOM 809 C C . ASN A 1 99 ? -11.800 -3.411 15.790 1.00 94.81 99 ASN A C 1
ATOM 811 O O . ASN A 1 99 ? -12.119 -3.692 16.946 1.00 94.81 99 ASN A O 1
ATOM 815 N N . PHE A 1 100 ? -11.022 -2.361 15.525 1.00 95.50 100 PHE A N 1
ATOM 816 C CA . PHE A 1 100 ? -10.600 -1.385 16.524 1.00 95.50 100 PHE A CA 1
ATOM 817 C C . PHE A 1 100 ? -11.564 -0.201 16.605 1.00 95.50 100 PHE A C 1
ATOM 819 O O . PHE A 1 100 ? -11.994 0.355 15.595 1.00 95.50 100 PHE A O 1
ATOM 826 N N . THR A 1 101 ? -11.858 0.221 17.836 1.00 96.06 101 THR A N 1
ATOM 827 C CA . THR A 1 101 ? -12.567 1.475 18.118 1.00 96.06 101 THR A CA 1
ATOM 828 C C . THR A 1 101 ? -11.537 2.523 18.518 1.00 96.06 101 THR A C 1
ATOM 830 O O . THR A 1 101 ? -10.855 2.348 19.526 1.00 96.06 101 THR A O 1
ATOM 833 N N . LEU A 1 102 ? -11.409 3.585 17.722 1.00 96.75 102 LEU A N 1
ATOM 834 C CA . LEU A 1 102 ? -10.466 4.676 17.963 1.00 96.75 102 LEU A CA 1
ATOM 835 C C . LEU A 1 102 ? -11.217 5.976 18.251 1.00 96.75 102 LEU A C 1
ATOM 837 O O . LEU A 1 102 ? -12.234 6.250 17.615 1.00 96.75 102 LEU A O 1
ATOM 841 N N . THR A 1 103 ? -10.699 6.783 19.176 1.00 97.88 103 THR A N 1
ATOM 842 C CA . THR A 1 103 ? -11.170 8.161 19.377 1.00 97.88 103 THR A CA 1
ATOM 843 C C . THR A 1 103 ? -10.575 9.101 18.330 1.00 97.88 103 THR A C 1
ATOM 845 O O . THR A 1 103 ? -9.558 8.789 17.699 1.00 97.88 103 THR A O 1
ATOM 848 N N . ASP A 1 104 ? -11.172 10.280 18.161 1.00 96.75 104 ASP A N 1
ATOM 849 C CA . ASP A 1 104 ? -10.652 11.293 17.239 1.00 96.75 104 ASP A CA 1
ATOM 850 C C . ASP A 1 104 ? -9.228 11.730 17.618 1.00 96.75 104 ASP A C 1
ATOM 852 O O . ASP A 1 104 ? -8.382 11.911 16.741 1.00 96.75 104 ASP A O 1
ATOM 856 N N . GLU A 1 105 ? -8.910 11.811 18.914 1.00 97.69 105 GLU A N 1
ATOM 857 C CA . GLU A 1 105 ? -7.562 12.129 19.396 1.00 97.69 105 GLU A CA 1
ATOM 858 C C . GLU A 1 105 ? -6.554 11.036 19.025 1.00 97.69 105 GLU A C 1
ATOM 860 O O . GLU A 1 105 ? -5.429 11.339 18.620 1.00 97.69 105 GLU A O 1
ATOM 865 N N . GLN A 1 106 ? -6.946 9.760 19.117 1.00 98.25 106 GLN A N 1
ATOM 866 C CA . GLN A 1 106 ? -6.097 8.645 18.693 1.00 98.25 106 GLN A CA 1
ATOM 867 C C . GLN A 1 106 ? -5.854 8.686 17.183 1.00 98.25 106 GLN A C 1
ATOM 869 O O . GLN A 1 106 ? -4.715 8.535 16.747 1.00 98.25 106 GLN A O 1
ATOM 874 N N . ILE A 1 107 ? -6.888 8.955 16.381 1.00 97.69 107 ILE A N 1
ATOM 875 C CA . ILE A 1 107 ? -6.759 9.083 14.923 1.00 97.69 107 ILE A CA 1
ATOM 876 C C . ILE A 1 107 ? -5.825 10.244 14.564 1.00 97.69 107 ILE A C 1
ATOM 878 O O . ILE A 1 107 ? -4.933 10.078 13.731 1.00 97.69 107 ILE A O 1
ATOM 882 N N . GLN A 1 108 ? -5.972 11.400 15.215 1.00 97.44 108 GLN A N 1
ATOM 883 C CA . GLN A 1 108 ? -5.095 12.556 15.007 1.00 97.44 108 GLN A CA 1
ATOM 884 C C . GLN A 1 108 ? -3.647 12.257 15.408 1.00 97.44 108 GLN A C 1
ATOM 886 O O . GLN A 1 108 ? -2.715 12.618 14.683 1.00 97.44 108 GLN A O 1
ATOM 891 N N . SER A 1 109 ? -3.449 11.560 16.530 1.00 98.06 109 SER A N 1
ATOM 892 C CA . SER A 1 109 ? -2.127 11.130 16.986 1.00 98.06 109 SER A CA 1
ATOM 893 C C . SER A 1 109 ? -1.463 10.195 15.971 1.00 98.06 109 SER A C 1
ATOM 895 O O . SER A 1 109 ? -0.339 10.459 15.538 1.00 98.06 109 SER A O 1
ATOM 897 N N . ILE A 1 110 ? -2.186 9.173 15.496 1.00 97.50 110 ILE A N 1
ATOM 898 C CA . ILE A 1 110 ? -1.694 8.240 14.474 1.00 97.50 110 ILE A CA 1
ATOM 899 C C . ILE A 1 110 ? -1.361 8.991 13.181 1.00 97.50 110 ILE A C 1
ATOM 901 O O . ILE A 1 110 ? -0.277 8.782 12.635 1.00 97.50 110 ILE A O 1
ATOM 905 N N . CYS A 1 111 ? -2.230 9.898 12.716 1.00 96.94 111 CYS A N 1
ATOM 906 C CA . CYS A 1 111 ? -1.962 10.733 11.540 1.00 96.94 111 CYS A CA 1
ATOM 907 C C . CYS A 1 111 ? -0.642 11.504 11.686 1.00 96.94 111 CYS A C 1
ATOM 909 O O . CYS A 1 111 ? 0.199 11.488 10.788 1.00 96.94 111 CYS A O 1
ATOM 911 N N . SER A 1 112 ? -0.438 12.157 12.834 1.00 96.94 112 SER A N 1
ATOM 912 C CA . SER A 1 112 ? 0.759 12.959 13.106 1.00 96.94 112 SER A CA 1
ATOM 913 C C . SER A 1 112 ? 2.038 12.114 13.111 1.00 96.94 112 SER A C 1
ATOM 915 O O . SER A 1 112 ? 3.049 12.482 12.501 1.00 96.94 112 SER A O 1
ATOM 917 N N . MET A 1 113 ? 1.987 10.936 13.734 1.00 96.12 113 MET A N 1
ATOM 918 C CA . MET A 1 113 ? 3.112 9.998 13.781 1.00 96.12 113 MET A CA 1
ATOM 919 C C . MET A 1 113 ? 3.406 9.358 12.417 1.00 96.12 113 MET A C 1
ATOM 921 O O . MET A 1 113 ? 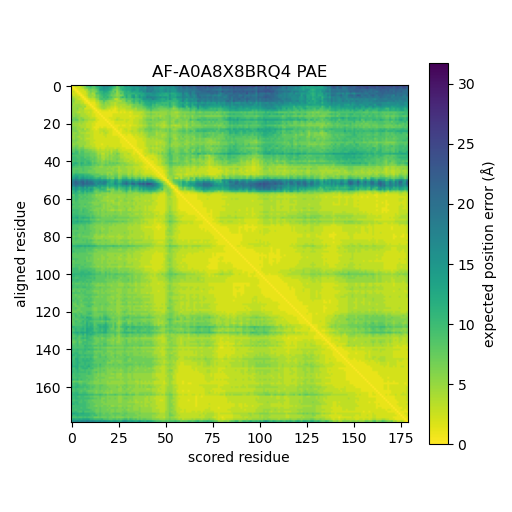4.559 9.054 12.118 1.00 96.12 113 MET A O 1
ATOM 925 N N . SER A 1 114 ? 2.379 9.201 11.580 1.00 95.00 114 SER A N 1
ATOM 926 C CA . SER A 1 114 ? 2.455 8.530 10.275 1.00 95.00 114 SER A CA 1
ATOM 927 C C . SER A 1 114 ? 2.781 9.474 9.114 1.00 95.00 114 SER A C 1
ATOM 929 O O . SER A 1 114 ? 2.810 9.049 7.958 1.00 95.00 114 SER A O 1
ATOM 931 N N . THR A 1 115 ? 3.050 10.760 9.371 1.00 95.38 115 THR A N 1
ATOM 932 C CA . THR A 1 115 ? 3.518 11.657 8.305 1.00 95.38 115 THR A CA 1
ATOM 933 C C . THR A 1 115 ? 4.905 11.245 7.816 1.00 95.38 115 THR A C 1
ATOM 935 O O . THR A 1 115 ? 5.736 10.753 8.582 1.00 95.38 115 THR A O 1
ATOM 938 N N . PHE A 1 116 ? 5.205 11.498 6.537 1.00 94.44 116 PHE A N 1
ATOM 939 C CA . PHE A 1 116 ? 6.530 11.194 5.989 1.00 94.44 116 PHE A CA 1
ATOM 940 C C . PHE A 1 116 ? 7.656 11.872 6.780 1.00 94.44 116 PHE A C 1
ATOM 942 O O . PHE A 1 116 ? 8.687 11.251 7.016 1.00 94.44 116 PHE A O 1
ATOM 949 N N . LYS A 1 117 ? 7.444 13.120 7.220 1.00 95.06 117 LYS A N 1
ATOM 950 C CA . LYS A 1 117 ? 8.407 13.859 8.042 1.00 95.06 117 LYS A CA 1
ATOM 951 C C . LYS A 1 117 ? 8.668 13.129 9.362 1.00 95.06 117 LYS A C 1
ATOM 953 O O . LYS A 1 117 ? 9.812 12.762 9.613 1.00 95.06 117 LYS A O 1
ATOM 958 N N . SER A 1 118 ? 7.615 12.856 10.136 1.00 96.00 118 SER A N 1
ATOM 959 C CA . SER A 1 118 ? 7.714 12.167 11.429 1.00 96.00 118 SER A CA 1
ATOM 960 C C . SER A 1 118 ? 8.388 10.799 11.293 1.00 96.00 118 SER A C 1
ATOM 962 O O . SER A 1 118 ? 9.313 10.473 12.038 1.00 96.00 118 SER A O 1
ATOM 964 N N . MET A 1 119 ? 7.984 10.006 10.294 1.00 94.81 119 MET A N 1
ATOM 965 C CA . MET A 1 119 ? 8.578 8.689 10.062 1.00 94.81 119 MET A CA 1
ATOM 966 C C . MET A 1 119 ? 10.042 8.776 9.609 1.00 94.81 119 MET A C 1
ATOM 968 O O . MET A 1 119 ? 10.865 7.982 10.060 1.00 94.81 119 MET A O 1
ATOM 972 N N . LYS A 1 120 ? 10.395 9.743 8.749 1.00 94.50 120 LYS A N 1
ATOM 973 C CA . LYS A 1 120 ? 11.774 9.947 8.280 1.00 94.50 120 LYS A CA 1
ATOM 974 C C . LYS A 1 120 ? 12.698 10.391 9.412 1.00 94.50 120 LYS A C 1
ATOM 976 O O . LYS A 1 120 ? 13.802 9.859 9.524 1.00 94.50 120 LYS A O 1
ATOM 981 N N . GLU A 1 121 ? 12.248 11.302 10.269 1.00 94.88 121 GLU A N 1
ATOM 982 C CA . GLU A 1 121 ? 12.982 11.730 11.468 1.00 94.88 121 GLU A CA 1
ATOM 983 C C . GLU A 1 121 ? 13.215 10.558 12.437 1.00 94.88 121 GLU A C 1
ATOM 985 O O . GLU A 1 121 ? 14.308 10.414 12.982 1.00 94.88 121 GLU A O 1
ATOM 990 N N . ASN A 1 122 ? 12.242 9.650 12.573 1.00 94.75 122 ASN A N 1
ATOM 991 C CA . ASN A 1 122 ? 12.357 8.450 13.407 1.00 94.75 122 ASN A CA 1
ATOM 992 C C . ASN A 1 122 ? 12.980 7.228 12.689 1.00 94.75 122 ASN A C 1
ATOM 994 O O . ASN A 1 122 ? 13.069 6.130 13.252 1.00 94.75 122 ASN A O 1
ATOM 998 N N . SER A 1 123 ? 13.408 7.377 11.432 1.00 94.19 123 SER A N 1
ATOM 999 C CA . SER A 1 123 ? 13.834 6.245 10.594 1.00 94.19 123 SER A CA 1
ATOM 1000 C C . SER A 1 123 ? 15.083 5.546 11.127 1.00 94.19 123 SER A C 1
ATOM 1002 O O . SER A 1 123 ? 15.191 4.325 11.037 1.00 94.19 123 SER A O 1
ATOM 1004 N N . ARG A 1 124 ? 16.001 6.292 11.756 1.00 90.81 124 ARG A N 1
ATOM 1005 C CA . ARG A 1 124 ? 17.212 5.721 12.357 1.00 90.81 124 ARG A CA 1
ATOM 1006 C C . ARG A 1 124 ? 16.904 4.824 13.553 1.00 90.81 124 ARG A C 1
ATOM 1008 O O . ARG A 1 124 ? 17.548 3.795 13.714 1.00 90.81 124 ARG A O 1
ATOM 1015 N N . ASN A 1 125 ? 15.905 5.176 14.357 1.00 93.06 125 ASN A N 1
ATOM 1016 C CA . ASN A 1 125 ? 15.517 4.378 15.522 1.00 93.06 125 ASN A CA 1
ATOM 1017 C C . ASN A 1 125 ? 14.797 3.089 15.112 1.00 93.06 125 ASN A C 1
ATOM 1019 O O . ASN A 1 125 ? 14.953 2.058 15.753 1.00 93.06 125 ASN A O 1
ATOM 1023 N N . THR A 1 126 ? 14.010 3.152 14.038 1.00 91.06 126 THR A N 1
ATOM 1024 C CA . THR A 1 126 ? 13.175 2.032 13.578 1.00 91.06 126 THR A CA 1
ATOM 1025 C C . THR A 1 126 ? 13.898 1.097 12.607 1.00 91.06 126 THR A C 1
ATOM 1027 O O . THR A 1 126 ? 13.650 -0.103 12.621 1.00 91.06 126 THR A O 1
ATOM 1030 N N . HIS A 1 127 ? 14.807 1.622 11.779 1.00 87.44 127 HIS A N 1
ATOM 1031 C CA . HIS A 1 127 ? 15.451 0.886 10.682 1.00 87.44 127 HIS A CA 1
ATOM 1032 C C . HIS A 1 127 ? 16.988 1.012 10.676 1.00 87.44 127 HIS A C 1
ATOM 1034 O O . HIS A 1 127 ? 17.650 0.522 9.755 1.00 87.44 127 HIS A O 1
ATOM 1040 N N . GLY A 1 128 ? 17.586 1.670 11.675 1.00 89.50 128 GLY A N 1
ATOM 1041 C CA . GLY A 1 128 ? 19.031 1.889 11.741 1.00 89.50 128 GLY A CA 1
ATOM 1042 C C . GLY A 1 128 ? 19.559 2.665 10.531 1.00 89.50 128 GLY A C 1
ATOM 1043 O O . GLY A 1 128 ? 18.906 3.563 9.998 1.00 89.50 128 GLY A O 1
ATOM 1044 N N . GLU A 1 129 ? 20.739 2.277 10.049 1.00 83.44 129 GLU A N 1
ATOM 1045 C CA . GLU A 1 129 ? 21.382 2.890 8.876 1.00 83.44 129 GLU A CA 1
ATOM 1046 C C . GLU A 1 129 ? 20.577 2.715 7.572 1.00 83.44 129 GLU A C 1
ATOM 1048 O O . GLU A 1 129 ? 20.768 3.469 6.618 1.00 83.44 129 GLU A O 1
ATOM 1053 N N . MET A 1 130 ? 19.632 1.766 7.523 1.00 82.56 130 MET A N 1
ATOM 1054 C CA . MET A 1 130 ? 18.752 1.588 6.360 1.00 82.56 130 MET A CA 1
ATOM 1055 C C . MET A 1 130 ? 17.687 2.684 6.250 1.00 82.56 130 MET A C 1
ATOM 1057 O O . MET A 1 130 ? 17.121 2.859 5.171 1.00 82.56 130 MET A O 1
ATOM 1061 N N . GLY A 1 131 ? 17.433 3.453 7.316 1.00 85.44 131 GLY A N 1
ATOM 1062 C CA . GLY A 1 131 ? 16.436 4.526 7.316 1.00 85.44 131 GLY A CA 1
ATOM 1063 C C . GLY A 1 131 ? 16.637 5.529 6.174 1.00 85.44 131 GLY A C 1
ATOM 1064 O O . GLY A 1 131 ? 15.699 5.844 5.447 1.00 85.44 131 GLY A O 1
ATOM 1065 N N . ASN A 1 132 ? 17.882 5.932 5.909 1.00 82.00 132 ASN A N 1
ATOM 1066 C CA . ASN A 1 132 ? 18.196 6.877 4.830 1.00 82.00 132 ASN A CA 1
ATOM 1067 C C . ASN A 1 132 ? 17.893 6.334 3.422 1.00 82.00 132 ASN A C 1
ATOM 1069 O O . ASN A 1 132 ? 17.651 7.111 2.501 1.00 82.00 132 ASN A O 1
ATOM 1073 N N . ILE A 1 133 ? 17.903 5.009 3.251 1.00 84.62 133 ILE A N 1
ATOM 1074 C CA . ILE A 1 133 ? 17.620 4.343 1.972 1.00 84.62 133 ILE A CA 1
ATOM 1075 C C . ILE A 1 133 ? 16.110 4.134 1.804 1.00 84.62 133 ILE A C 1
ATOM 1077 O O . ILE A 1 133 ? 15.578 4.320 0.711 1.00 84.62 133 ILE A O 1
ATOM 1081 N N . LEU A 1 134 ? 15.413 3.771 2.885 1.00 84.69 134 LEU A N 1
ATOM 1082 C CA . LEU A 1 134 ? 13.977 3.489 2.868 1.00 84.69 134 LEU A CA 1
ATOM 1083 C C . LEU A 1 134 ? 13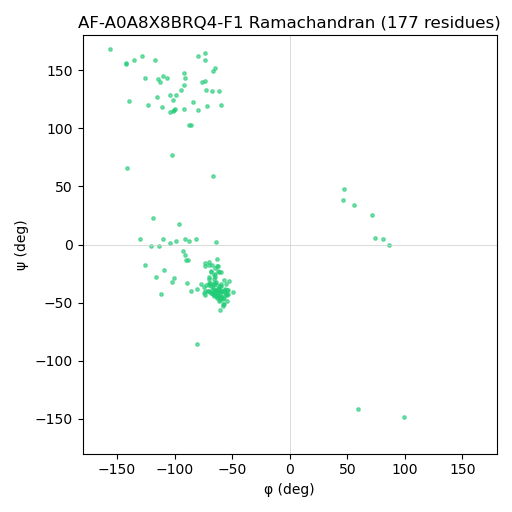.127 4.770 2.760 1.00 84.69 134 LEU A C 1
ATOM 1085 O O . LEU A 1 134 ? 12.120 4.786 2.054 1.00 84.69 134 LEU A O 1
ATOM 1089 N N . PHE A 1 135 ? 13.548 5.871 3.394 1.00 90.69 135 PHE A N 1
ATOM 1090 C CA . PHE A 1 135 ? 12.794 7.132 3.450 1.00 90.69 135 PHE A CA 1
ATOM 1091 C C . PHE A 1 135 ? 13.348 8.192 2.484 1.00 90.69 135 PHE A C 1
ATOM 1093 O O . PHE A 1 135 ? 14.017 9.153 2.873 1.00 90.69 135 PHE A O 1
ATOM 1100 N N . ARG A 1 136 ? 13.029 8.039 1.192 1.00 90.69 136 ARG A N 1
ATOM 1101 C CA . ARG A 1 136 ? 13.561 8.891 0.111 1.00 90.69 136 ARG A CA 1
ATOM 1102 C C . ARG A 1 136 ? 12.836 10.242 -0.035 1.00 90.69 136 ARG A C 1
ATOM 1104 O O . ARG A 1 136 ? 13.296 11.237 0.528 1.00 90.69 136 ARG A O 1
ATOM 1111 N N . LYS A 1 137 ? 11.725 10.273 -0.789 1.00 90.75 137 LYS A N 1
ATOM 1112 C CA . LYS A 1 137 ? 10.906 11.480 -1.061 1.00 90.75 137 LYS A CA 1
ATOM 1113 C C . LYS A 1 137 ? 9.525 11.430 -0.407 1.00 90.75 137 LYS A C 1
ATOM 1115 O O . LYS A 1 137 ? 9.098 12.412 0.176 1.00 90.75 137 LYS A O 1
ATOM 1120 N N . GLY A 1 138 ? 8.863 10.272 -0.479 1.00 90.69 138 GLY A N 1
ATOM 1121 C CA . GLY A 1 138 ? 7.529 10.085 0.089 1.00 90.69 138 GLY A CA 1
ATOM 1122 C C . GLY A 1 138 ? 6.417 10.797 -0.677 1.00 90.69 138 GLY A C 1
ATOM 1123 O O . GLY A 1 138 ? 5.412 11.118 -0.056 1.00 90.69 138 GLY A O 1
ATOM 1124 N N . ASP A 1 139 ? 6.589 11.054 -1.978 1.00 91.44 139 ASP A N 1
ATOM 1125 C CA . ASP A 1 139 ? 5.638 11.780 -2.830 1.00 91.44 139 ASP A CA 1
ATOM 1126 C C . ASP A 1 139 ? 5.068 10.924 -3.966 1.00 91.44 139 ASP A C 1
ATOM 1128 O O . ASP A 1 139 ? 5.656 9.916 -4.367 1.00 91.44 139 ASP A O 1
ATOM 1132 N N . ILE A 1 140 ? 3.915 11.358 -4.480 1.00 93.25 140 ILE A N 1
ATOM 1133 C CA . ILE A 1 140 ? 3.184 10.747 -5.598 1.00 93.25 140 ILE A CA 1
ATOM 1134 C C . ILE A 1 140 ? 3.657 11.397 -6.901 1.00 93.25 140 ILE A C 1
ATOM 1136 O O . ILE A 1 140 ? 3.941 12.593 -6.933 1.00 93.25 140 ILE A O 1
ATOM 1140 N N . GLY A 1 141 ? 3.751 10.615 -7.977 1.00 92.94 141 GLY A N 1
ATOM 1141 C CA . GLY A 1 141 ? 4.061 11.137 -9.313 1.00 92.94 141 GLY A CA 1
ATOM 1142 C C . GLY A 1 141 ? 5.550 11.276 -9.645 1.00 92.94 141 GLY A C 1
ATOM 1143 O O . GLY A 1 141 ? 5.885 11.633 -10.769 1.00 92.94 141 GLY A O 1
ATOM 1144 N N . ASP A 1 142 ? 6.467 10.931 -8.731 1.00 93.56 142 ASP A N 1
ATOM 1145 C CA . ASP A 1 142 ? 7.917 11.020 -9.001 1.00 93.56 142 ASP A CA 1
ATOM 1146 C C . ASP A 1 142 ? 8.390 10.086 -10.131 1.00 93.56 142 ASP A C 1
ATOM 1148 O O . ASP A 1 142 ? 9.498 10.242 -10.638 1.00 93.56 142 ASP A O 1
ATOM 1152 N N . TRP A 1 143 ? 7.549 9.136 -10.555 1.00 91.88 143 TRP A N 1
ATOM 1153 C CA . TRP A 1 143 ? 7.802 8.281 -11.714 1.00 91.88 143 TRP A CA 1
ATOM 1154 C C . TRP A 1 143 ? 8.030 9.090 -13.000 1.00 91.88 143 TRP A C 1
ATOM 1156 O O . TRP A 1 143 ? 8.853 8.682 -13.817 1.00 91.88 143 TRP A O 1
ATOM 1166 N N . LYS A 1 144 ? 7.405 10.273 -13.131 1.00 93.12 144 LYS A N 1
ATOM 1167 C CA . LYS A 1 144 ? 7.578 11.193 -14.272 1.00 93.12 144 LYS A CA 1
ATOM 1168 C C . LYS A 1 144 ? 9.020 11.702 -14.409 1.00 93.12 144 LYS A C 1
ATOM 1170 O O . LYS A 1 144 ? 9.442 12.067 -15.495 1.00 93.12 144 LYS A O 1
ATOM 1175 N N . ASN A 1 145 ? 9.794 11.684 -13.319 1.00 94.19 145 ASN A N 1
ATOM 1176 C CA . ASN A 1 145 ? 11.213 12.055 -13.316 1.00 94.19 145 ASN A CA 1
ATOM 1177 C C . ASN A 1 145 ? 12.153 10.853 -13.523 1.00 94.19 145 ASN A C 1
ATOM 1179 O O . ASN A 1 145 ? 13.371 11.029 -13.540 1.00 94.19 145 ASN A O 1
ATOM 1183 N N . CYS A 1 146 ? 11.624 9.627 -13.568 1.00 91.50 146 CYS A N 1
ATOM 1184 C CA . CYS A 1 146 ? 12.417 8.394 -13.593 1.00 91.50 146 CYS A CA 1
ATOM 1185 C C . CYS A 1 146 ? 12.253 7.587 -14.882 1.00 91.50 146 CYS A C 1
ATOM 1187 O O . CYS A 1 146 ? 13.162 6.833 -15.222 1.00 91.50 146 CYS A O 1
ATOM 1189 N N . LEU A 1 147 ? 11.107 7.697 -15.552 1.00 93.56 147 LEU A N 1
ATOM 1190 C CA . LEU A 1 147 ? 10.774 6.914 -16.738 1.00 93.56 147 LEU A CA 1
ATOM 1191 C C . LEU A 1 147 ? 10.837 7.781 -17.992 1.00 93.56 147 LEU A C 1
ATOM 1193 O O . LEU A 1 147 ? 10.437 8.943 -17.961 1.00 93.56 147 LEU A O 1
ATOM 1197 N N . THR A 1 148 ? 11.302 7.200 -19.099 1.00 96.56 148 THR A N 1
ATOM 1198 C CA . THR A 1 148 ? 11.094 7.801 -20.425 1.00 96.56 148 THR A CA 1
ATOM 1199 C C . THR A 1 148 ? 9.638 7.636 -20.858 1.00 96.56 148 THR A C 1
ATOM 1201 O O . THR A 1 148 ? 8.905 6.811 -20.304 1.00 96.56 148 THR A O 1
ATOM 1204 N N . GLU A 1 149 ? 9.213 8.384 -21.876 1.00 95.50 149 GLU A N 1
ATOM 1205 C CA . GLU A 1 149 ? 7.861 8.259 -22.430 1.00 95.50 149 GLU A CA 1
ATOM 1206 C C . GLU A 1 149 ? 7.586 6.838 -22.942 1.00 95.50 149 GLU A C 1
ATOM 1208 O O . GLU A 1 149 ? 6.523 6.280 -22.673 1.00 95.50 149 GLU A O 1
ATOM 1213 N N . GLU A 1 150 ? 8.563 6.195 -23.592 1.00 96.88 150 GLU A N 1
ATOM 1214 C CA . GLU A 1 150 ? 8.421 4.819 -24.079 1.00 96.88 150 GLU A CA 1
ATOM 1215 C C . GLU A 1 150 ? 8.271 3.819 -22.928 1.00 96.88 150 GLU A C 1
ATOM 1217 O O . GLU A 1 150 ? 7.477 2.881 -23.011 1.00 96.88 150 GLU A O 1
ATOM 1222 N N . GLN A 1 151 ? 9.017 4.014 -21.836 1.00 95.19 151 GLN A N 1
ATOM 1223 C CA . GLN A 1 151 ? 8.911 3.171 -20.646 1.00 95.19 151 GLN A CA 1
ATOM 1224 C C . GLN A 1 151 ? 7.574 3.366 -19.934 1.00 95.19 151 GLN A C 1
ATOM 1226 O O . GLN A 1 151 ? 6.969 2.379 -19.520 1.00 95.19 151 GLN A O 1
ATOM 1231 N N . SER A 1 152 ? 7.108 4.613 -19.813 1.00 95.25 152 SER A N 1
ATOM 1232 C CA . SER A 1 152 ? 5.787 4.929 -19.264 1.00 95.25 152 SER A CA 1
ATOM 1233 C C . SER A 1 152 ? 4.697 4.239 -20.075 1.00 95.25 152 SER A C 1
ATOM 1235 O O . SER A 1 152 ? 3.917 3.465 -19.523 1.00 95.25 152 SER A O 1
ATOM 1237 N N . LYS A 1 153 ? 4.730 4.401 -21.402 1.00 96.25 153 LYS A N 1
ATOM 1238 C CA . LYS A 1 153 ? 3.769 3.767 -22.302 1.00 96.25 153 LYS A CA 1
ATOM 1239 C C . LYS A 1 153 ? 3.776 2.240 -22.186 1.00 96.25 153 LYS A C 1
ATOM 1241 O O . LYS A 1 153 ? 2.722 1.616 -22.179 1.00 96.25 153 LYS A O 1
ATOM 1246 N N . ALA A 1 154 ? 4.947 1.619 -22.049 1.00 95.69 154 ALA A N 1
ATOM 1247 C CA . ALA A 1 154 ? 5.035 0.172 -21.868 1.00 95.69 154 ALA A CA 1
ATOM 1248 C C . ALA A 1 154 ? 4.415 -0.315 -20.541 1.00 95.69 154 ALA A C 1
ATOM 1250 O O . ALA A 1 154 ? 3.981 -1.468 -20.455 1.00 95.69 154 ALA A O 1
ATOM 1251 N N . ILE A 1 155 ? 4.396 0.520 -19.496 1.00 94.31 155 ILE A N 1
ATOM 1252 C CA . ILE A 1 155 ? 3.691 0.224 -18.240 1.00 94.31 155 ILE A CA 1
ATOM 1253 C C . ILE A 1 155 ? 2.184 0.392 -18.436 1.00 94.31 155 ILE A C 1
ATOM 1255 O O . ILE A 1 155 ? 1.448 -0.490 -17.997 1.00 94.31 155 ILE A O 1
ATOM 1259 N N . ASP A 1 156 ? 1.745 1.437 -19.142 1.00 96.00 156 ASP A N 1
ATOM 1260 C CA . ASP A 1 156 ? 0.331 1.658 -19.475 1.00 96.00 156 ASP A CA 1
ATOM 1261 C C . ASP A 1 156 ? -0.246 0.466 -20.243 1.00 96.00 156 ASP A C 1
ATOM 1263 O O . ASP A 1 156 ? -1.226 -0.138 -19.809 1.00 96.00 156 ASP A O 1
ATOM 1267 N N . ASP A 1 157 ? 0.432 0.037 -21.312 1.00 96.44 157 ASP A N 1
ATOM 1268 C CA . ASP A 1 157 ? 0.007 -1.101 -22.131 1.00 96.44 157 ASP A CA 1
ATOM 1269 C C . ASP A 1 157 ? -0.073 -2.401 -21.287 1.00 96.44 157 ASP A C 1
ATOM 1271 O O . ASP A 1 157 ? -0.945 -3.253 -21.494 1.00 96.44 157 ASP A O 1
ATOM 1275 N N . LYS A 1 158 ? 0.814 -2.576 -20.291 1.00 95.12 158 LYS A N 1
ATOM 1276 C CA . LYS A 1 158 ? 0.754 -3.713 -19.352 1.00 95.12 158 LYS A CA 1
ATOM 1277 C C . LYS A 1 158 ? -0.385 -3.580 -18.346 1.00 95.12 158 LYS A C 1
ATOM 1279 O O . LYS A 1 158 ? -1.025 -4.587 -18.045 1.00 95.12 158 LYS A O 1
ATOM 1284 N N . PHE A 1 159 ? -0.642 -2.384 -17.825 1.00 95.44 159 PHE A N 1
ATOM 1285 C CA . PHE A 1 159 ? -1.777 -2.146 -16.940 1.00 95.44 159 PHE A CA 1
ATOM 1286 C C . PHE A 1 159 ? -3.086 -2.460 -17.662 1.00 95.44 159 PHE A C 1
ATOM 1288 O O . PHE A 1 159 ? -3.891 -3.238 -17.150 1.00 95.44 159 PHE A O 1
ATOM 1295 N N . GLU A 1 160 ? -3.252 -1.951 -18.882 1.00 95.62 160 GLU A N 1
ATOM 1296 C CA . GLU A 1 160 ? -4.430 -2.208 -19.708 1.00 95.62 160 GLU A CA 1
ATOM 1297 C C . GLU A 1 160 ? -4.629 -3.700 -19.963 1.00 95.62 160 GLU A C 1
ATOM 1299 O O . GLU A 1 160 ? -5.714 -4.238 -19.758 1.00 95.62 160 GLU A O 1
ATOM 1304 N N . LYS A 1 161 ? -3.556 -4.403 -20.331 1.00 96.38 161 LYS A N 1
ATOM 1305 C CA . LYS A 1 161 ? -3.617 -5.839 -20.604 1.00 96.38 161 LYS A CA 1
ATOM 1306 C C . LYS A 1 161 ? -3.968 -6.686 -19.375 1.00 96.38 161 LYS A C 1
ATOM 1308 O O . LYS A 1 161 ? -4.634 -7.708 -19.526 1.00 96.38 161 LYS A O 1
ATOM 1313 N N . HIS A 1 162 ? -3.450 -6.340 -18.197 1.00 95.19 162 HIS A N 1
ATOM 1314 C CA . HIS A 1 162 ? -3.511 -7.220 -17.024 1.00 95.19 162 HIS A CA 1
ATOM 1315 C C . HIS A 1 162 ? -4.583 -6.829 -16.002 1.00 95.19 162 HIS A C 1
ATOM 1317 O O . HIS A 1 162 ? -5.103 -7.709 -15.319 1.00 95.19 162 HIS A O 1
ATOM 1323 N N . LEU A 1 163 ? -4.885 -5.537 -15.859 1.00 95.75 163 LEU A N 1
ATOM 1324 C CA . LEU A 1 163 ? -5.639 -5.008 -14.720 1.00 95.75 163 LEU A CA 1
ATOM 1325 C C . LEU A 1 163 ? -6.875 -4.193 -15.111 1.00 95.75 163 LEU A C 1
ATOM 1327 O O . LEU A 1 163 ? -7.756 -4.027 -14.264 1.00 95.75 163 LEU A O 1
ATOM 1331 N N . LEU A 1 164 ? -6.990 -3.719 -16.353 1.00 95.50 164 LEU A N 1
ATOM 1332 C CA . LEU A 1 164 ? -8.183 -2.993 -16.790 1.00 95.50 164 LEU A CA 1
ATOM 1333 C C . LEU A 1 164 ? -9.431 -3.881 -16.703 1.00 95.50 164 LEU A C 1
ATOM 1335 O O . LEU A 1 164 ? -9.430 -5.033 -17.136 1.00 95.50 164 LEU A O 1
ATOM 1339 N N . GLY A 1 165 ? -10.499 -3.343 -16.110 1.00 94.69 165 GLY A N 1
ATOM 1340 C CA . GLY A 1 165 ? -11.746 -4.076 -15.869 1.00 94.69 165 GLY A CA 1
ATOM 1341 C C . GLY A 1 165 ? -11.668 -5.096 -14.727 1.00 94.69 165 GLY A C 1
ATOM 1342 O O . GLY A 1 165 ? -12.620 -5.844 -14.503 1.00 94.69 165 GLY A O 1
ATOM 1343 N N . THR A 1 166 ? -10.552 -5.150 -13.996 1.00 96.31 166 THR A N 1
ATOM 1344 C CA . THR A 1 166 ? -10.459 -5.915 -12.751 1.00 96.31 166 THR A CA 1
ATOM 1345 C C . THR A 1 166 ? -10.818 -5.034 -11.562 1.00 96.31 166 THR A C 1
ATOM 1347 O O . THR A 1 166 ? -10.485 -3.853 -11.531 1.00 96.31 166 THR A O 1
ATOM 1350 N N . LYS A 1 167 ? -11.421 -5.628 -10.528 1.00 94.69 167 LYS A N 1
ATOM 1351 C CA . LYS A 1 167 ? -11.800 -4.905 -9.306 1.00 94.69 167 LYS A CA 1
ATOM 1352 C C . LYS A 1 167 ? -10.610 -4.203 -8.651 1.00 94.69 167 LYS A C 1
ATOM 1354 O O . LYS A 1 167 ? -10.734 -3.063 -8.223 1.00 94.69 167 LYS A O 1
ATOM 1359 N N . ILE A 1 168 ? -9.456 -4.871 -8.562 1.00 94.94 168 ILE A N 1
ATOM 1360 C CA . ILE A 1 168 ? -8.258 -4.239 -7.994 1.00 94.94 168 ILE A CA 1
ATOM 1361 C C . ILE A 1 168 ? -7.703 -3.147 -8.916 1.00 94.94 168 ILE A C 1
ATOM 1363 O O . ILE A 1 168 ? -7.194 -2.152 -8.416 1.00 94.94 168 ILE A O 1
ATOM 1367 N N . GLY A 1 169 ? -7.832 -3.299 -10.239 1.00 95.06 169 GLY A N 1
ATOM 1368 C CA . GLY A 1 169 ? -7.483 -2.265 -11.213 1.00 95.06 169 GLY A CA 1
ATOM 1369 C C . GLY A 1 169 ? -8.287 -0.985 -11.004 1.00 95.06 169 GLY A C 1
ATOM 1370 O O . GLY A 1 169 ? -7.702 0.095 -10.954 1.00 95.06 169 GLY A O 1
ATOM 1371 N N . ASP A 1 170 ? -9.595 -1.115 -10.774 1.00 95.12 170 ASP A N 1
ATOM 1372 C CA . ASP A 1 170 ? -10.475 0.020 -10.478 1.00 95.12 170 ASP A CA 1
ATOM 1373 C C . ASP A 1 170 ? -10.078 0.718 -9.163 1.00 95.12 170 ASP A C 1
ATOM 1375 O O . ASP A 1 170 ? -10.062 1.947 -9.078 1.00 95.12 170 ASP A O 1
ATOM 1379 N N . LEU A 1 171 ? -9.684 -0.056 -8.140 1.00 94.50 171 LEU A N 1
ATOM 1380 C CA . LEU A 1 171 ? -9.213 0.482 -6.856 1.00 94.50 171 LEU A CA 1
ATOM 1381 C C . LEU A 1 171 ? -7.899 1.266 -6.973 1.00 94.50 171 LEU A C 1
ATOM 1383 O O . LEU A 1 171 ? -7.683 2.187 -6.190 1.00 94.50 171 LEU A O 1
ATOM 1387 N N . LEU A 1 172 ? -7.028 0.921 -7.928 1.00 93.06 172 LEU A N 1
ATOM 1388 C CA . LEU A 1 172 ? -5.736 1.592 -8.117 1.00 93.06 172 LEU A CA 1
ATOM 1389 C C . LEU A 1 172 ? -5.872 3.021 -8.663 1.00 93.06 172 LEU A C 1
ATOM 1391 O O . LEU A 1 172 ? -4.898 3.767 -8.602 1.00 93.06 172 LEU A O 1
ATOM 1395 N N . LYS A 1 173 ? -7.048 3.405 -9.193 1.00 93.44 173 LYS A N 1
ATOM 1396 C CA . LYS A 1 173 ? -7.311 4.731 -9.788 1.00 93.44 173 LYS A CA 1
ATOM 1397 C C . LYS A 1 173 ? -6.202 5.165 -10.756 1.00 93.44 173 LYS A C 1
ATOM 1399 O O . LYS A 1 173 ? -5.691 6.282 -10.691 1.00 93.44 173 LYS A O 1
ATOM 1404 N N . TYR A 1 174 ? -5.815 4.253 -11.647 1.00 93.88 174 TYR A N 1
ATOM 1405 C CA . TYR A 1 174 ? -4.642 4.417 -12.509 1.00 93.88 174 TYR A CA 1
ATOM 1406 C C . TYR A 1 174 ? -4.691 5.701 -13.350 1.00 93.88 174 TYR A C 1
ATOM 1408 O O . TYR A 1 174 ? -3.685 6.393 -13.469 1.00 93.88 174 TYR A O 1
ATOM 1416 N N . ASP A 1 175 ? -5.869 6.082 -13.847 1.00 91.94 175 ASP A N 1
ATOM 1417 C CA . ASP A 1 175 ? -6.045 7.323 -14.610 1.00 91.94 175 ASP A CA 1
ATOM 1418 C C . ASP A 1 175 ? -5.820 8.599 -13.770 1.00 91.94 175 ASP A C 1
ATOM 1420 O O . ASP A 1 175 ? -5.441 9.625 -14.324 1.00 91.94 175 ASP A O 1
ATOM 1424 N N . GLU A 1 176 ? -6.020 8.558 -12.445 1.00 93.44 176 GLU A N 1
ATOM 1425 C CA . GLU A 1 176 ? -5.778 9.703 -11.548 1.00 93.44 176 GLU A CA 1
ATOM 1426 C C . GLU A 1 176 ? -4.288 9.845 -11.193 1.00 93.44 176 GLU A C 1
ATOM 1428 O O . GLU A 1 176 ? -3.781 10.962 -11.085 1.00 93.44 176 GLU A O 1
ATOM 1433 N N . TYR A 1 177 ? -3.577 8.726 -10.997 1.00 92.25 177 TYR A N 1
ATOM 1434 C CA . TYR A 1 177 ? -2.225 8.732 -10.411 1.00 92.25 177 TYR A CA 1
ATOM 1435 C C . TYR A 1 177 ? -1.084 8.401 -11.374 1.00 92.25 177 TYR A C 1
ATOM 1437 O O . TYR A 1 177 ? 0.076 8.750 -11.108 1.00 92.25 177 TYR A O 1
ATOM 1445 N N . CYS A 1 178 ? -1.386 7.721 -12.475 1.00 89.12 178 CYS A N 1
ATOM 1446 C CA . CYS A 1 178 ? -0.388 7.164 -13.383 1.00 89.12 178 CYS A CA 1
ATOM 1447 C C . CYS A 1 178 ? -0.486 7.699 -14.814 1.00 89.12 178 CYS A C 1
ATOM 1449 O O . CYS A 1 178 ? 0.370 7.351 -15.619 1.00 89.12 178 CYS A O 1
ATOM 1451 N N . LYS A 1 179 ? -1.447 8.580 -15.112 1.00 81.62 179 LYS A N 1
ATOM 1452 C CA . LYS A 1 179 ? -1.514 9.316 -16.382 1.00 81.62 179 LYS A CA 1
ATOM 1453 C C . LYS A 1 179 ? -1.118 10.798 -16.247 1.00 81.62 179 LYS A C 1
ATOM 1455 O O . LYS A 1 179 ? -0.771 11.279 -15.133 1.00 81.62 179 LYS A O 1
#

Foldseek 3Di:
DVVVLVPDDPVQQWDDDPRFIDGNVVDDNVRVVVVVVDDDDPLDDDDDDDDPDPRPDDPLVVLLVCLVVPPPLLDDDDALVCCVVPVLVVVVVVCVSSVHDDDPVRSVVCNVCPDLVNCLVCQCVVPNPCSPVVSDPSDAPCVVVVDDPVRLVVVVVSLCVRPVPGPSSVVNPCVVGSD

InterPro domains:
  IPR000863 Sulfotransferase domain [PF00685] (52-165)
  IPR027417 P-loop containing nucleoside triphosphate hydrolase [G3DSA:3.40.50.300] (1-54)
  IPR027417 P-loop containing nucleoside triphosphate hydrolase [G3DSA:3.40.50.300] (55-178)
  IPR027417 P-loop containing nucleoside triphosphate hydrolase [SSF52540] (13-53)
  IPR027417 P-loop containing nucleoside triphosphate hydrolase [SSF52540] (55-166)

Secondary structure (DSSP, 8-state):
-HHHHHHS-GGGSEEEETTEEEETTT--HHHHHHHTT----TT--------SSTTS--HHHHHHHHHTTTT-TT-----HHHHHHSHHHHHHHHHHHTT----HH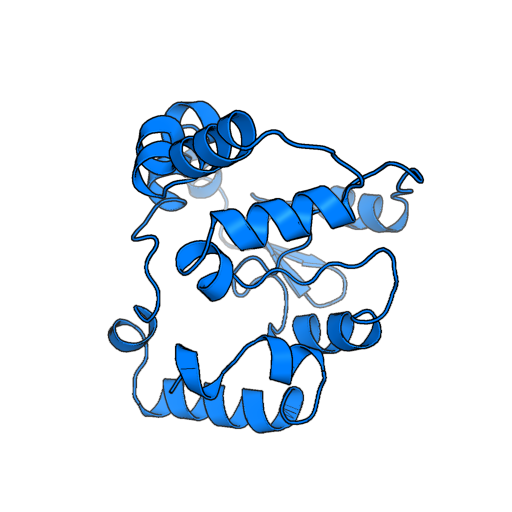HHHHHHHHTSHHHHHHTHHHHHGGGHHHH-S---SSGGGGT--HHHHHHHHHHHHHHHTTSHHHHHTTHHHHT-

Mean predicted aligned error: 5.84 Å

pLDDT: mean 89.84, std 8.89, range [53.94, 98.25]

Organism: Polypterus senegalus (NCBI:txid55291)

Radius of gyration: 18.92 Å; Cα contacts (8 Å, |Δi|>4): 114; chains: 1; bounding box: 46×38×44 Å

Nearest PDB structures (foldseek):
  5x2b-assembly10_J  TM=9.055E-01  e=1.469E-06  Mus musculus
  5x2b-assembly8_H  TM=8.878E-01  e=1.316E-06  Mus musculus
  5x2b-assembly3_B  TM=8.799E-01  e=1.734E-06  Mus musculus
  5x2b-assembly4_D  TM=8.697E-01  e=2.414E-06  Mus musculus
  5x2b-assembly2_A  TM=8.909E-01  e=4.428E-06  Mus musculus

Solvent-accessible surface area (backbone atoms only — not comparable to full-atom values): 11223 Å² total; per-residue (Å²): 108,74,72,64,60,70,72,49,56,80,76,63,46,42,46,79,54,98,92,39,54,37,50,44,89,84,49,51,73,65,60,60,54,47,56,80,70,61,77,81,56,96,86,62,84,80,90,84,75,81,72,96,48,87,49,77,66,53,70,65,59,52,51,51,58,48,44,79,44,62,83,42,93,92,44,83,92,81,52,70,67,53,41,72,74,42,40,62,60,47,49,52,51,51,30,53,74,72,72,49,88,75,54,72,67,53,47,52,51,51,47,57,55,67,32,65,66,48,42,48,75,45,17,50,82,75,50,40,88,51,19,70,72,76,53,72,84,87,70,86,60,62,60,75,81,74,48,54,70,69,56,48,49,56,49,51,58,48,43,55,75,68,29,62,94,34,75,52,38,64,70,63,41,47,78,80,64,72,103